Protein AF-A0A2S4PM75-F1 (afdb_monomer_lite)

Structure (mmCIF, N/CA/C/O backbone):
data_AF-A0A2S4PM75-F1
#
_entry.id   AF-A0A2S4PM75-F1
#
loop_
_atom_site.group_PDB
_atom_site.id
_atom_site.type_symbol
_atom_site.label_atom_id
_atom_site.label_alt_id
_atom_site.label_comp_id
_atom_site.label_asym_id
_atom_site.label_entity_id
_atom_site.label_seq_id
_atom_site.pdbx_PDB_ins_code
_atom_site.Cartn_x
_atom_site.Cartn_y
_atom_site.Cartn_z
_atom_site.occupancy
_atom_site.B_iso_or_equiv
_atom_site.auth_seq_id
_atom_site.auth_comp_id
_atom_site.auth_asym_id
_atom_site.auth_atom_id
_atom_site.pdbx_PDB_model_num
ATOM 1 N N . MET A 1 1 ? 14.952 -5.064 -39.961 1.00 32.81 1 MET A N 1
ATOM 2 C CA . MET A 1 1 ? 14.950 -4.377 -38.652 1.00 32.81 1 MET A CA 1
ATOM 3 C C . MET A 1 1 ? 14.341 -3.013 -38.885 1.00 32.81 1 MET A C 1
ATOM 5 O O . MET A 1 1 ? 15.033 -2.137 -39.387 1.00 32.81 1 MET A O 1
ATOM 9 N N . THR A 1 2 ? 13.058 -2.859 -38.586 1.00 36.31 2 THR A N 1
ATOM 10 C CA . THR A 1 2 ? 12.326 -1.612 -38.823 1.00 36.31 2 THR A CA 1
ATOM 11 C C . THR A 1 2 ? 11.671 -1.217 -37.512 1.00 36.31 2 THR A C 1
ATOM 13 O O . THR A 1 2 ? 11.175 -2.075 -36.783 1.00 36.31 2 THR A O 1
ATOM 16 N N . ALA A 1 3 ? 11.786 0.054 -37.142 1.00 36.41 3 ALA A N 1
ATOM 17 C CA . ALA A 1 3 ? 11.443 0.489 -35.799 1.00 36.41 3 ALA A CA 1
ATOM 18 C C . ALA A 1 3 ? 9.924 0.562 -35.594 1.00 36.41 3 ALA A C 1
ATOM 20 O O . ALA A 1 3 ? 9.191 1.029 -36.467 1.00 36.41 3 ALA A O 1
ATOM 21 N N . LEU A 1 4 ? 9.487 0.213 -34.380 1.00 43.28 4 LEU A N 1
ATOM 22 C CA . LEU A 1 4 ? 8.298 0.813 -33.774 1.00 43.28 4 LEU A CA 1
ATOM 23 C C . LEU A 1 4 ? 8.317 2.328 -34.037 1.00 43.28 4 LEU A C 1
ATOM 25 O O . LEU A 1 4 ? 9.382 2.948 -33.981 1.00 43.28 4 LEU A O 1
ATOM 29 N N . SER A 1 5 ? 7.147 2.932 -34.274 1.00 53.62 5 SER A N 1
ATOM 30 C CA . SER A 1 5 ? 7.017 4.395 -34.252 1.00 53.62 5 SER A CA 1
ATOM 31 C C . SER A 1 5 ? 7.737 4.929 -33.011 1.00 53.62 5 SER A C 1
ATOM 33 O O . SER A 1 5 ? 7.472 4.455 -31.903 1.00 53.62 5 SER A O 1
ATOM 35 N N . TYR A 1 6 ? 8.667 5.873 -33.195 1.00 58.66 6 TYR A N 1
ATOM 36 C CA . TYR A 1 6 ? 9.581 6.318 -32.133 1.00 58.66 6 TYR A CA 1
ATOM 37 C C . TYR A 1 6 ? 8.800 6.752 -30.874 1.00 58.66 6 TYR A C 1
ATOM 39 O O . TYR A 1 6 ? 9.166 6.408 -29.748 1.00 58.66 6 TYR A O 1
ATOM 47 N N . GLU A 1 7 ? 7.641 7.392 -31.084 1.00 61.19 7 GLU A N 1
ATOM 48 C CA . GLU A 1 7 ? 6.695 7.832 -30.049 1.00 61.19 7 GLU A CA 1
ATOM 49 C C . GLU A 1 7 ? 6.007 6.698 -29.267 1.00 61.19 7 GLU A C 1
ATOM 51 O O . GLU A 1 7 ? 5.490 6.937 -28.173 1.00 61.19 7 GLU A O 1
ATOM 56 N N . ALA A 1 8 ? 5.936 5.483 -29.818 1.00 64.75 8 ALA A N 1
ATOM 57 C CA . ALA A 1 8 ? 5.404 4.309 -29.130 1.00 64.75 8 ALA A CA 1
ATOM 58 C C . ALA A 1 8 ? 6.473 3.673 -28.232 1.00 64.75 8 ALA A C 1
ATOM 60 O O . ALA A 1 8 ? 6.213 3.404 -27.060 1.00 64.75 8 ALA A O 1
ATOM 61 N N . THR A 1 9 ? 7.704 3.516 -28.730 1.00 66.25 9 THR A N 1
ATOM 62 C CA . THR A 1 9 ? 8.837 3.036 -27.917 1.00 66.25 9 THR A CA 1
ATOM 63 C C . THR A 1 9 ? 9.127 3.918 -26.707 1.00 66.25 9 THR A C 1
ATOM 65 O O . THR A 1 9 ? 9.413 3.385 -25.641 1.00 66.25 9 THR A O 1
ATOM 68 N N . GLU A 1 10 ? 8.993 5.244 -26.823 1.00 74.00 10 GLU A N 1
ATOM 69 C CA . GLU A 1 10 ? 9.204 6.171 -25.697 1.00 74.00 10 GLU A CA 1
ATOM 70 C C . GLU A 1 10 ? 8.184 6.019 -24.547 1.00 74.00 10 GLU A C 1
ATOM 72 O O . GLU A 1 10 ? 8.432 6.502 -23.440 1.00 74.00 10 GLU A O 1
ATOM 77 N N . LYS A 1 11 ? 7.034 5.369 -24.782 1.00 78.12 11 LYS A N 1
ATOM 78 C CA . LYS A 1 11 ? 5.947 5.233 -23.791 1.00 78.12 11 L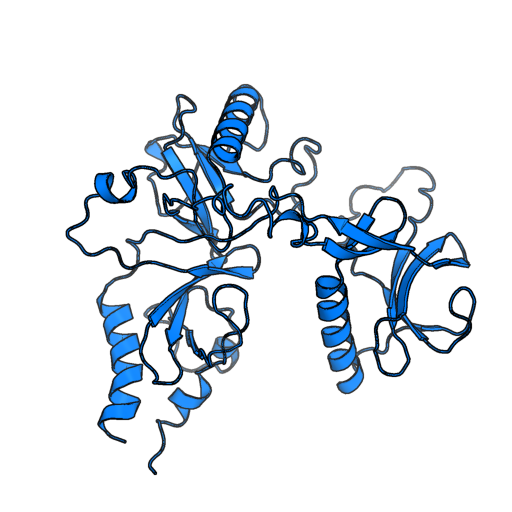YS A CA 1
ATOM 79 C C . LYS A 1 11 ? 5.985 3.920 -23.010 1.00 78.12 11 LYS A C 1
ATOM 81 O O . LYS A 1 11 ? 5.407 3.857 -21.925 1.00 78.12 11 LYS A O 1
ATOM 86 N N . LEU A 1 12 ? 6.668 2.895 -23.524 1.00 87.88 12 LEU A N 1
ATOM 87 C CA . LEU A 1 12 ? 6.858 1.630 -22.816 1.00 87.88 12 LEU A CA 1
ATOM 88 C C . LEU A 1 12 ? 7.837 1.819 -21.654 1.00 87.88 12 LEU A C 1
ATOM 90 O O . LEU A 1 12 ? 8.961 2.284 -21.832 1.00 87.88 12 LEU A O 1
ATOM 94 N N . ARG A 1 13 ? 7.421 1.419 -20.451 1.00 90.12 13 ARG A N 1
ATOM 95 C CA . ARG A 1 13 ? 8.280 1.417 -19.257 1.00 90.12 13 ARG A CA 1
ATOM 96 C C . ARG A 1 13 ? 8.444 -0.016 -18.755 1.00 90.12 13 ARG A C 1
ATOM 98 O O . ARG A 1 13 ? 7.456 -0.747 -18.762 1.00 90.12 13 ARG A O 1
ATOM 105 N N . PRO A 1 14 ? 9.629 -0.442 -18.286 1.00 91.44 14 PRO A N 1
ATOM 106 C CA . PRO A 1 14 ? 9.748 -1.719 -17.592 1.00 91.44 14 PRO A CA 1
ATOM 107 C C . PRO A 1 14 ? 8.882 -1.691 -16.327 1.00 91.44 14 PRO A C 1
ATOM 109 O O . PRO A 1 14 ? 8.898 -0.709 -15.578 1.00 91.44 14 PRO A O 1
ATOM 112 N N . TYR A 1 15 ? 8.121 -2.757 -16.080 1.00 91.38 15 TYR A N 1
ATOM 113 C CA . TYR A 1 15 ? 7.378 -2.887 -14.833 1.00 91.38 15 TYR A CA 1
ATOM 114 C C . TYR A 1 15 ? 8.349 -3.080 -13.663 1.00 91.38 15 TYR A C 1
ATOM 116 O O . TYR A 1 15 ? 9.284 -3.876 -13.739 1.00 91.38 15 TYR A O 1
ATOM 124 N N . SER A 1 16 ? 8.095 -2.388 -12.554 1.00 84.94 16 SER A N 1
ATOM 125 C CA . SER A 1 16 ? 8.798 -2.602 -11.291 1.00 84.94 16 SER A CA 1
ATOM 126 C C . SER A 1 16 ? 7.792 -2.569 -10.146 1.00 84.94 16 SER A C 1
ATOM 128 O O . SER A 1 16 ? 7.167 -1.541 -9.879 1.00 84.94 16 SER A O 1
ATOM 130 N N . GLY A 1 17 ? 7.594 -3.715 -9.497 1.00 85.44 17 GLY A N 1
ATOM 131 C CA . GLY A 1 17 ? 6.633 -3.875 -8.412 1.00 85.44 17 GLY A CA 1
ATOM 132 C C . GLY A 1 17 ? 6.358 -5.345 -8.070 1.00 85.44 17 GLY A C 1
ATOM 133 O O . GLY A 1 17 ? 6.923 -6.239 -8.693 1.00 85.44 17 GLY A O 1
ATOM 134 N N . PRO A 1 18 ? 5.498 -5.611 -7.071 1.00 83.50 18 PRO A N 1
ATOM 135 C CA . PRO A 1 18 ? 5.310 -6.949 -6.508 1.00 83.50 18 PRO A CA 1
ATOM 136 C C . PRO A 1 18 ? 4.276 -7.824 -7.238 1.00 83.50 18 PRO A C 1
ATOM 138 O O . PRO A 1 18 ? 4.087 -8.969 -6.839 1.00 83.50 18 PRO A O 1
ATOM 141 N N . LEU A 1 19 ? 3.568 -7.313 -8.257 1.00 83.81 19 LEU A N 1
ATOM 142 C CA . LEU A 1 19 ? 2.519 -8.083 -8.951 1.00 83.81 19 LEU A CA 1
ATOM 143 C C . LEU A 1 19 ? 3.071 -9.184 -9.866 1.00 83.81 19 LEU A C 1
ATOM 145 O O . LEU A 1 19 ? 2.363 -10.145 -10.157 1.00 83.81 19 LEU A O 1
ATOM 149 N N . TYR A 1 20 ? 4.315 -9.037 -10.323 1.00 86.50 20 TYR A N 1
ATOM 150 C CA . TYR A 1 20 ? 4.953 -9.934 -11.280 1.00 86.50 20 TYR A CA 1
ATOM 151 C C . TYR A 1 20 ? 6.382 -10.249 -10.833 1.00 86.50 20 TYR A C 1
ATOM 153 O O . TYR A 1 20 ? 7.054 -9.407 -10.238 1.00 86.50 20 TYR A O 1
ATOM 161 N N . GLY A 1 21 ? 6.856 -11.463 -11.121 1.00 80.81 21 GLY A N 1
ATOM 162 C CA . GLY A 1 21 ? 8.228 -11.866 -10.813 1.00 80.81 21 GLY A CA 1
ATOM 163 C C . GLY A 1 21 ? 9.253 -11.106 -11.659 1.00 80.81 21 GLY A C 1
ATOM 164 O O . GLY A 1 21 ? 9.064 -10.935 -12.861 1.00 80.81 21 GLY A O 1
ATOM 165 N N . SER A 1 22 ? 10.367 -10.704 -11.044 1.00 77.12 22 SER A N 1
ATOM 166 C CA . SER A 1 22 ? 11.472 -9.983 -11.701 1.00 77.12 22 SER A CA 1
ATOM 167 C C . SER A 1 22 ? 12.231 -10.799 -12.755 1.00 77.12 22 SER A C 1
ATOM 169 O O . SER A 1 22 ? 13.035 -10.244 -13.498 1.00 77.12 22 SER A O 1
ATOM 171 N N . THR A 1 23 ? 11.984 -12.108 -12.834 1.00 77.19 23 THR A N 1
ATOM 172 C CA . THR A 1 23 ? 12.562 -13.024 -13.829 1.00 77.19 23 THR A CA 1
ATOM 173 C C . THR A 1 23 ? 12.008 -12.827 -15.239 1.00 77.19 23 THR A C 1
ATOM 175 O O . THR A 1 23 ? 12.580 -13.354 -16.191 1.00 77.19 23 THR A O 1
ATOM 178 N N . LEU A 1 24 ? 10.902 -12.095 -15.391 1.00 81.44 24 LEU A N 1
ATOM 179 C CA . LEU A 1 24 ? 10.223 -11.881 -16.664 1.00 81.44 24 LEU A CA 1
ATOM 180 C C . LEU A 1 24 ? 10.200 -10.387 -17.004 1.00 81.44 24 LEU A C 1
ATOM 182 O O . LEU A 1 24 ? 9.812 -9.547 -16.191 1.00 81.44 24 LEU A O 1
ATOM 186 N N . SER A 1 25 ? 10.611 -10.057 -18.229 1.00 89.38 25 SER A N 1
ATOM 187 C CA . SER A 1 25 ? 10.688 -8.690 -18.750 1.00 89.38 25 SER A CA 1
ATOM 188 C C . SER A 1 25 ? 9.303 -8.143 -19.111 1.00 89.38 25 SER A C 1
ATOM 190 O O . SER A 1 25 ? 8.921 -8.046 -20.277 1.00 89.38 25 SER A O 1
ATOM 192 N N . TYR A 1 26 ? 8.531 -7.789 -18.088 1.00 94.25 26 TYR A N 1
ATOM 193 C CA . TYR A 1 26 ? 7.244 -7.124 -18.258 1.00 94.25 26 TYR A CA 1
ATOM 194 C C . TYR A 1 26 ? 7.410 -5.632 -18.544 1.00 94.25 26 TYR A C 1
ATOM 196 O O . TYR A 1 26 ? 8.238 -4.949 -17.937 1.00 94.25 26 TYR A O 1
ATOM 204 N N . MET A 1 27 ? 6.570 -5.115 -19.435 1.00 94.19 27 MET A N 1
ATOM 205 C CA . MET A 1 27 ? 6.443 -3.687 -19.714 1.00 94.19 27 MET A CA 1
ATOM 206 C C . MET A 1 27 ? 5.052 -3.197 -19.317 1.00 94.19 27 MET A C 1
ATOM 208 O O . MET A 1 27 ? 4.095 -3.970 -19.306 1.00 94.19 27 MET A O 1
ATOM 212 N N . VAL A 1 28 ? 4.932 -1.907 -19.018 1.00 93.69 28 VAL A N 1
ATOM 213 C CA . VAL A 1 28 ? 3.651 -1.224 -18.834 1.00 93.69 28 VAL A CA 1
ATOM 214 C C . VAL A 1 28 ? 3.435 -0.147 -19.883 1.00 93.69 28 VAL A C 1
ATOM 216 O O . VAL A 1 28 ? 4.375 0.535 -20.299 1.00 93.69 28 VAL A O 1
ATOM 219 N N . TRP A 1 29 ? 2.171 0.011 -20.267 1.00 92.00 29 TRP A N 1
ATOM 220 C CA . TRP A 1 29 ? 1.685 1.064 -21.148 1.00 92.00 29 TRP A CA 1
ATOM 221 C C . TRP A 1 29 ? 0.522 1.808 -20.475 1.00 92.00 29 TRP A C 1
ATOM 223 O O . TRP A 1 29 ? -0.449 1.159 -20.080 1.00 92.00 29 TRP A O 1
ATOM 233 N N . PRO A 1 30 ? 0.570 3.141 -20.328 1.00 90.62 30 PRO A N 1
ATOM 234 C CA . PRO A 1 30 ? -0.490 3.891 -19.662 1.00 90.62 30 PRO A CA 1
ATOM 235 C C . PRO A 1 30 ? -1.781 3.953 -20.488 1.00 90.62 30 PRO A C 1
ATOM 237 O O . PRO A 1 30 ? -1.754 4.219 -21.690 1.00 90.62 30 PRO A O 1
ATOM 240 N N . ILE A 1 31 ? -2.925 3.771 -19.828 1.00 88.00 31 ILE A N 1
ATOM 241 C CA . ILE A 1 31 ? -4.244 4.053 -20.404 1.00 88.00 31 ILE A CA 1
ATOM 242 C C . ILE A 1 31 ? -4.592 5.500 -20.054 1.00 88.00 31 ILE A C 1
ATOM 244 O O . ILE A 1 31 ? -4.693 5.855 -18.879 1.00 88.00 31 ILE A O 1
ATOM 248 N N . LEU A 1 32 ? -4.757 6.342 -21.074 1.00 82.69 32 LEU A N 1
ATOM 249 C CA . LEU A 1 32 ? -5.109 7.750 -20.901 1.00 82.69 32 LEU A CA 1
ATOM 250 C C . LEU A 1 32 ? -6.631 7.952 -21.008 1.00 82.69 32 LEU A C 1
ATOM 252 O O . LEU A 1 32 ? -7.269 7.280 -21.823 1.00 82.69 32 LEU A O 1
ATOM 256 N N . PRO A 1 33 ? -7.225 8.891 -20.245 1.00 76.25 33 PRO A N 1
ATOM 257 C CA . PRO A 1 33 ? -8.622 9.269 -20.420 1.00 76.25 33 PRO A CA 1
ATOM 258 C C . PRO A 1 33 ? -8.885 9.799 -21.833 1.00 76.25 33 PRO A C 1
ATOM 260 O O . PRO A 1 33 ? -8.100 10.582 -22.377 1.00 76.25 33 PRO A O 1
ATOM 263 N N . GLN A 1 34 ? -10.020 9.418 -22.417 1.00 75.00 34 GLN A N 1
ATOM 264 C CA . GLN A 1 34 ? -10.439 9.933 -23.718 1.00 75.00 34 GLN A CA 1
ATOM 265 C C . GLN A 1 34 ? -10.568 11.466 -23.658 1.00 75.00 34 GLN A C 1
ATOM 267 O O . GLN A 1 34 ? -11.166 12.013 -22.735 1.00 75.00 34 GLN A O 1
ATOM 272 N N . GLY A 1 35 ? -9.970 12.165 -24.626 1.00 76.69 35 GLY A N 1
ATOM 273 C CA . GLY A 1 35 ? -9.906 13.632 -24.638 1.00 76.69 35 GLY A CA 1
ATOM 274 C C . GLY A 1 35 ? -8.703 14.249 -23.907 1.00 76.69 35 GLY A C 1
ATOM 275 O O . GLY A 1 35 ? -8.569 15.472 -23.911 1.00 76.69 35 GLY A O 1
ATOM 276 N N . SER A 1 36 ? -7.786 13.457 -23.330 1.00 69.94 36 SER A N 1
ATOM 277 C CA . SER A 1 36 ? -6.529 13.998 -22.789 1.00 69.94 36 SER A CA 1
ATOM 278 C C . SER A 1 36 ? -5.707 14.707 -23.888 1.00 69.94 36 SER A C 1
ATOM 280 O O . SER A 1 36 ? -5.479 14.105 -24.944 1.00 69.94 36 SER A O 1
ATOM 282 N N . PRO A 1 37 ? -5.225 15.950 -23.686 1.00 71.94 37 PRO A N 1
ATOM 283 C CA . PRO A 1 37 ? -4.531 16.704 -24.729 1.00 71.94 37 PRO A CA 1
ATOM 284 C C . PRO A 1 37 ? -3.172 16.077 -25.086 1.00 71.94 37 PRO A C 1
ATOM 286 O O . PRO A 1 37 ? -2.228 16.089 -24.297 1.00 71.94 37 PRO A O 1
ATOM 289 N N . HIS A 1 38 ? -3.057 15.597 -26.326 1.00 66.81 38 HIS A N 1
ATOM 290 C CA . HIS A 1 38 ? -1.995 14.717 -26.847 1.00 66.81 38 HIS A CA 1
ATOM 291 C C . HIS A 1 38 ? -0.534 15.229 -26.714 1.00 66.81 38 HIS A C 1
ATOM 293 O O . HIS A 1 38 ? 0.403 14.478 -26.978 1.00 66.81 38 HIS A O 1
ATOM 299 N N . ARG A 1 39 ? -0.284 16.508 -26.384 1.00 57.00 39 ARG A N 1
ATOM 300 C CA . ARG A 1 39 ? 0.982 17.187 -26.753 1.00 57.00 39 ARG A CA 1
ATOM 301 C C . ARG A 1 39 ? 1.847 17.812 -25.655 1.00 57.00 39 ARG A C 1
ATOM 303 O O . ARG A 1 39 ? 2.893 18.360 -25.995 1.00 57.00 39 ARG A O 1
ATOM 310 N N . SER A 1 40 ? 1.517 17.728 -24.364 1.00 64.00 40 SER A N 1
ATOM 311 C CA . SER A 1 40 ? 2.454 18.234 -23.339 1.00 64.00 40 SER A CA 1
ATOM 312 C C . SER A 1 40 ? 3.437 17.147 -22.873 1.00 64.00 40 SER A C 1
ATOM 314 O O . SER A 1 40 ? 3.031 16.115 -22.347 1.00 64.00 40 SER A O 1
ATOM 316 N N . ARG A 1 41 ? 4.755 17.393 -22.973 1.00 61.78 41 ARG A N 1
ATOM 317 C CA . ARG A 1 41 ? 5.782 16.532 -22.333 1.00 61.78 41 ARG A CA 1
ATOM 318 C C . ARG A 1 41 ? 5.627 16.463 -20.804 1.00 61.78 41 ARG A C 1
ATOM 320 O O . ARG A 1 41 ? 6.137 15.543 -20.175 1.00 61.78 41 ARG A O 1
ATOM 327 N N . ALA A 1 42 ? 4.901 17.412 -20.208 1.00 60.28 42 ALA A N 1
ATOM 328 C CA . ALA A 1 42 ? 4.499 17.378 -18.804 1.00 60.28 42 ALA A CA 1
ATOM 329 C C . ALA A 1 42 ? 3.493 16.248 -18.496 1.00 60.28 42 ALA A C 1
ATOM 331 O O . ALA A 1 42 ? 3.518 15.716 -17.390 1.00 60.28 42 ALA A O 1
ATOM 332 N N . PHE A 1 43 ? 2.666 15.835 -19.464 1.00 56.84 43 PHE A N 1
ATOM 333 C CA . PHE A 1 43 ? 1.694 14.747 -19.299 1.00 56.84 43 PHE A CA 1
ATOM 334 C C . PHE A 1 43 ? 2.368 13.384 -19.094 1.00 56.84 43 PHE A C 1
ATOM 336 O O . PHE A 1 43 ? 1.890 12.587 -18.299 1.00 56.84 43 PHE A O 1
ATOM 343 N N . LEU A 1 44 ? 3.543 13.152 -19.695 1.00 57.31 44 LEU A N 1
ATOM 344 C CA . LEU A 1 44 ? 4.355 11.946 -19.455 1.00 57.31 44 LEU A CA 1
ATOM 345 C C . LEU A 1 44 ? 4.900 11.848 -18.014 1.00 57.31 44 LEU A C 1
ATOM 347 O O . LEU A 1 44 ? 5.477 10.825 -17.653 1.00 57.31 44 LEU A O 1
ATOM 351 N N . ARG A 1 45 ? 4.752 12.900 -17.195 1.00 56.81 45 ARG A N 1
ATOM 352 C CA . ARG A 1 45 ? 5.046 12.885 -15.752 1.00 56.81 45 ARG A CA 1
ATOM 353 C C . ARG A 1 45 ? 3.797 12.752 -14.877 1.00 56.81 45 ARG A C 1
ATOM 355 O O . ARG A 1 45 ? 3.946 12.724 -13.657 1.00 56.81 45 ARG A O 1
ATOM 362 N N . GLN A 1 46 ? 2.593 12.717 -15.451 1.00 62.22 46 GLN A N 1
ATOM 363 C CA . GLN A 1 46 ? 1.408 12.377 -14.670 1.00 62.22 46 GLN A CA 1
ATOM 364 C C . GLN A 1 46 ? 1.476 10.902 -14.289 1.00 62.22 46 GLN A C 1
ATOM 366 O O . GLN A 1 46 ? 1.854 10.052 -15.087 1.00 62.22 46 GLN A O 1
ATOM 371 N N . GLU A 1 47 ? 1.161 10.622 -13.031 1.00 72.94 47 GLU A N 1
ATOM 372 C CA . GLU A 1 47 ? 1.176 9.273 -12.491 1.00 72.94 47 GLU A CA 1
ATOM 373 C C . GLU A 1 47 ? -0.101 8.557 -12.929 1.00 72.94 47 GLU A C 1
ATOM 375 O O . GLU A 1 47 ? -1.183 8.871 -12.439 1.00 72.94 47 GLU A O 1
ATOM 380 N N . GLU A 1 48 ? 0.011 7.645 -13.894 1.00 82.75 48 GLU A N 1
ATOM 381 C CA . GLU A 1 48 ? -1.158 7.138 -14.609 1.00 82.75 48 GLU A CA 1
ATOM 382 C C . GLU A 1 48 ? -1.925 6.109 -13.766 1.00 82.75 48 GLU A C 1
ATOM 384 O O . GLU A 1 48 ? -1.348 5.142 -13.257 1.00 82.75 48 GLU A O 1
ATOM 389 N N . THR A 1 49 ? -3.236 6.315 -13.613 1.00 88.19 49 THR A N 1
ATOM 390 C CA . THR A 1 49 ? -4.079 5.482 -12.743 1.00 88.19 49 THR A CA 1
ATOM 391 C C . THR A 1 49 ? -4.276 4.078 -13.297 1.00 88.19 49 THR A C 1
ATOM 393 O O . THR A 1 49 ? -4.295 3.141 -12.510 1.00 88.19 49 THR A O 1
ATOM 396 N N . TYR A 1 50 ? -4.366 3.900 -14.616 1.00 91.38 50 TYR A N 1
ATOM 397 C CA . TYR A 1 50 ? -4.538 2.595 -15.259 1.00 91.38 50 TYR A CA 1
ATOM 398 C C . TYR A 1 50 ? -3.405 2.323 -16.250 1.00 91.38 50 TYR A C 1
ATOM 400 O O . TYR A 1 50 ? -2.997 3.207 -17.004 1.00 91.38 50 TYR A O 1
ATOM 408 N N . GLN A 1 51 ? -2.899 1.092 -16.265 1.00 93.69 51 GLN A N 1
ATOM 409 C CA . GLN A 1 51 ? -1.816 0.658 -17.147 1.00 93.69 51 GLN A CA 1
ATOM 410 C C . GLN A 1 51 ? -2.106 -0.749 -17.684 1.00 93.69 51 GLN A C 1
ATOM 412 O O . GLN A 1 51 ? -2.515 -1.634 -16.936 1.00 93.69 51 GLN A O 1
ATOM 417 N N . LEU A 1 52 ? -1.869 -0.982 -18.973 1.00 94.19 52 LEU A N 1
ATOM 418 C CA . LEU A 1 52 ? -1.789 -2.328 -19.542 1.00 94.19 52 LEU A CA 1
ATOM 419 C C . LEU A 1 52 ? -0.426 -2.931 -19.206 1.00 94.19 52 LEU A C 1
ATOM 421 O O . LEU A 1 52 ? 0.582 -2.227 -19.248 1.00 94.19 52 LEU A O 1
ATOM 425 N N . VAL A 1 53 ? -0.388 -4.230 -18.914 1.00 93.81 53 VAL A N 1
ATOM 426 C CA . VAL A 1 53 ? 0.849 -4.988 -18.705 1.00 93.81 53 VAL A CA 1
ATOM 427 C C . VAL A 1 53 ? 1.078 -5.894 -19.902 1.00 93.81 53 VAL A C 1
ATOM 429 O O . VAL A 1 53 ? 0.212 -6.690 -20.274 1.00 93.81 53 VAL A O 1
ATOM 432 N N . LEU A 1 54 ? 2.262 -5.778 -20.491 1.00 94.56 54 LEU A N 1
ATOM 433 C CA . LEU A 1 54 ? 2.685 -6.530 -21.660 1.00 94.56 54 LEU A CA 1
ATOM 434 C C . LEU A 1 54 ? 3.838 -7.461 -21.278 1.00 94.56 54 LEU A C 1
ATOM 436 O O . LEU A 1 54 ? 4.722 -7.085 -20.507 1.00 94.56 54 LEU A O 1
ATOM 440 N N . ASN A 1 55 ? 3.838 -8.683 -21.810 1.00 92.88 55 ASN A N 1
ATOM 441 C CA . ASN A 1 55 ? 4.986 -9.585 -21.681 1.00 92.88 55 ASN A CA 1
ATOM 442 C C . ASN A 1 55 ? 6.136 -9.171 -22.627 1.00 92.88 55 ASN A C 1
ATOM 444 O O . ASN A 1 55 ? 5.977 -8.270 -23.449 1.00 92.88 55 ASN A O 1
ATOM 448 N N . GLY A 1 56 ? 7.278 -9.866 -22.569 1.00 88.62 56 GLY A N 1
ATOM 449 C CA . GLY A 1 56 ? 8.412 -9.614 -23.476 1.00 88.62 56 GLY A CA 1
ATOM 450 C C . GLY A 1 56 ? 8.086 -9.781 -24.972 1.00 88.62 56 GLY A C 1
ATOM 451 O O . GLY A 1 56 ? 8.784 -9.233 -25.821 1.00 88.62 56 GLY A O 1
ATOM 452 N N . ASN A 1 57 ? 6.984 -10.464 -25.302 1.00 90.25 57 ASN A N 1
ATOM 453 C CA . ASN A 1 57 ? 6.461 -10.579 -26.664 1.00 90.25 57 ASN A CA 1
ATOM 454 C C . ASN A 1 57 ? 5.480 -9.448 -27.023 1.00 90.25 57 ASN A C 1
ATOM 456 O O . ASN A 1 57 ? 4.922 -9.475 -28.112 1.00 90.25 57 ASN A O 1
ATOM 460 N N . GLY A 1 58 ? 5.267 -8.441 -26.172 1.00 88.38 58 GLY A N 1
ATOM 461 C CA . GLY A 1 58 ? 4.332 -7.335 -26.413 1.00 88.38 58 GLY A CA 1
ATOM 462 C C . GLY A 1 58 ? 2.849 -7.721 -26.339 1.00 88.38 58 GLY A C 1
ATOM 463 O O . GLY A 1 58 ? 1.998 -6.932 -26.737 1.00 88.38 58 GLY A O 1
ATOM 464 N N . ASN A 1 59 ? 2.512 -8.910 -25.833 1.00 91.62 59 ASN A N 1
ATOM 465 C CA . ASN A 1 59 ? 1.121 -9.328 -25.669 1.00 91.62 59 ASN A CA 1
ATOM 466 C C . ASN A 1 59 ? 0.564 -8.757 -24.362 1.00 91.62 59 ASN A C 1
ATOM 468 O O . ASN A 1 59 ? 1.180 -8.943 -23.310 1.00 91.62 59 ASN A O 1
ATOM 472 N N . VAL A 1 60 ? -0.616 -8.131 -24.415 1.00 91.56 60 VAL A N 1
ATOM 473 C CA . VAL A 1 60 ? -1.342 -7.645 -23.230 1.00 91.56 60 VAL A CA 1
ATOM 474 C C . VAL A 1 60 ? -1.809 -8.836 -22.391 1.00 91.56 60 VAL A C 1
ATOM 476 O O . VAL A 1 60 ? -2.810 -9.488 -22.707 1.00 91.56 60 VAL A O 1
ATOM 479 N N . ILE A 1 61 ? -1.080 -9.115 -21.312 1.00 92.50 61 ILE A N 1
ATOM 480 C CA . ILE A 1 61 ? -1.417 -10.188 -20.372 1.00 92.50 61 ILE A CA 1
ATOM 481 C C . ILE A 1 61 ? -2.471 -9.738 -19.362 1.00 92.50 61 ILE A C 1
ATOM 483 O O . ILE A 1 61 ? -3.368 -10.505 -19.033 1.00 92.50 61 ILE A O 1
ATOM 487 N N . ASP A 1 62 ? -2.401 -8.483 -18.921 1.00 92.31 62 ASP A N 1
ATOM 488 C CA . ASP A 1 62 ? -3.144 -7.969 -17.775 1.00 92.31 62 ASP A CA 1
ATOM 489 C C . ASP A 1 62 ? -3.361 -6.455 -17.879 1.00 92.31 62 ASP A C 1
ATOM 491 O O . ASP A 1 62 ? -2.768 -5.766 -18.710 1.00 92.31 62 ASP A O 1
ATOM 495 N N . MET A 1 63 ? -4.192 -5.932 -16.984 1.00 92.69 63 MET A N 1
ATOM 496 C CA . MET A 1 63 ? -4.319 -4.506 -16.702 1.00 92.69 63 MET A CA 1
ATOM 497 C C . MET A 1 63 ? -4.085 -4.298 -15.206 1.00 92.69 63 MET A C 1
ATOM 499 O O . MET A 1 63 ? -4.469 -5.142 -14.397 1.00 92.69 63 MET A O 1
ATOM 503 N N . ILE A 1 64 ? -3.450 -3.194 -14.829 1.00 93.62 64 ILE A N 1
ATOM 504 C CA . ILE A 1 64 ? -3.207 -2.824 -13.437 1.00 93.62 64 ILE A CA 1
ATOM 505 C C . ILE A 1 64 ? -3.714 -1.410 -13.149 1.00 93.62 64 ILE A C 1
ATOM 507 O O . ILE A 1 64 ? -3.674 -0.543 -14.022 1.00 93.62 64 ILE A O 1
ATOM 511 N N . VAL A 1 65 ? -4.176 -1.173 -11.921 1.00 93.50 65 VAL A N 1
ATOM 512 C CA . VAL A 1 65 ? -4.671 0.132 -11.455 1.00 93.50 65 VAL A CA 1
ATOM 513 C C . VAL A 1 65 ? -3.919 0.604 -10.213 1.00 93.50 65 VAL A C 1
ATOM 515 O O . VAL A 1 65 ? -3.635 -0.174 -9.303 1.00 93.50 65 VAL A O 1
ATOM 518 N N . A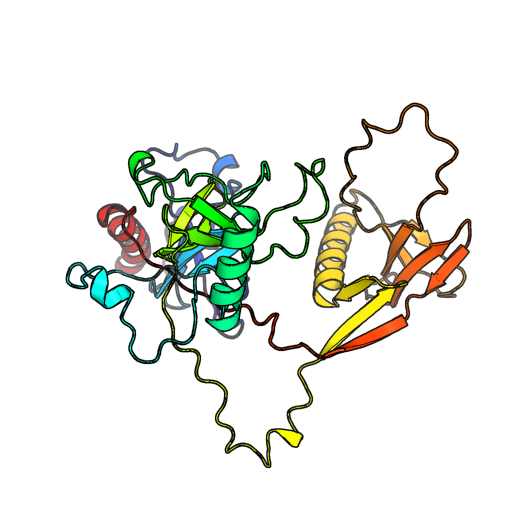RG A 1 66 ? -3.562 1.886 -10.166 1.00 92.62 66 ARG A N 1
ATOM 519 C CA . ARG A 1 66 ? -2.805 2.507 -9.082 1.00 92.62 66 ARG A CA 1
ATOM 520 C C . ARG A 1 66 ? -3.711 2.875 -7.907 1.00 92.62 66 ARG A C 1
ATOM 522 O O . ARG A 1 66 ? -4.706 3.587 -8.048 1.00 92.62 66 ARG A O 1
ATOM 529 N N . LEU A 1 67 ? -3.325 2.426 -6.720 1.00 91.38 67 LEU A N 1
ATOM 530 C CA . LEU A 1 67 ? -4.009 2.682 -5.455 1.00 91.38 67 LEU A CA 1
ATOM 531 C C . LEU A 1 67 ? -3.559 3.994 -4.800 1.00 91.38 67 LEU A C 1
ATOM 533 O O . LEU A 1 67 ? -2.469 4.500 -5.067 1.00 91.38 67 LEU A O 1
ATOM 537 N N . GLU A 1 68 ? -4.353 4.507 -3.854 1.00 90.12 68 GLU A N 1
ATOM 538 C CA . GLU A 1 68 ? -4.026 5.705 -3.054 1.00 90.12 68 GLU A CA 1
ATOM 539 C C . GLU A 1 68 ? -2.712 5.558 -2.246 1.00 90.12 68 GLU A C 1
ATOM 541 O O . GLU A 1 68 ? -2.059 6.540 -1.875 1.00 90.12 68 GLU A O 1
ATOM 546 N N . ASN A 1 69 ? -2.279 4.319 -1.991 1.00 84.19 69 ASN A N 1
ATOM 547 C CA . ASN A 1 69 ? -1.011 4.011 -1.331 1.00 84.19 69 ASN A CA 1
ATOM 548 C C . ASN A 1 69 ? 0.201 3.926 -2.295 1.00 84.19 69 ASN A C 1
ATOM 550 O O . ASN A 1 69 ? 1.302 3.624 -1.835 1.00 84.19 69 ASN A O 1
ATOM 554 N N . ASN A 1 70 ? 0.018 4.231 -3.588 1.00 87.81 70 ASN A N 1
ATOM 555 C CA . ASN A 1 70 ? 0.987 4.108 -4.690 1.00 87.81 70 ASN A CA 1
ATOM 556 C C . ASN A 1 70 ? 1.432 2.673 -5.037 1.00 87.81 70 ASN A C 1
ATOM 558 O O . ASN A 1 70 ? 2.395 2.496 -5.782 1.00 87.81 70 ASN A O 1
ATOM 562 N N . GLN A 1 71 ? 0.745 1.648 -4.535 1.00 88.25 71 GLN A N 1
ATOM 563 C CA . GLN A 1 71 ? 0.876 0.286 -5.051 1.00 88.25 71 GLN A CA 1
ATOM 564 C C . GLN A 1 71 ? -0.057 0.083 -6.256 1.00 88.25 71 GLN A C 1
ATOM 566 O O . GLN A 1 71 ? -0.950 0.893 -6.503 1.00 88.25 71 GLN A O 1
ATOM 571 N N . TYR A 1 72 ? 0.135 -1.011 -6.993 1.00 90.81 72 TYR A N 1
ATOM 572 C CA . TYR A 1 72 ? -0.710 -1.381 -8.128 1.00 90.81 72 TYR A CA 1
ATOM 573 C C . TYR A 1 72 ? -1.549 -2.614 -7.810 1.00 90.81 72 TYR A C 1
ATOM 575 O O . TYR A 1 72 ? -1.068 -3.552 -7.181 1.00 90.81 72 TYR A O 1
ATOM 583 N N . ALA A 1 73 ? -2.783 -2.616 -8.287 1.00 90.31 73 ALA A N 1
ATOM 584 C CA . ALA A 1 73 ? -3.735 -3.708 -8.223 1.00 90.31 73 ALA A CA 1
ATOM 585 C C . ALA A 1 73 ? -3.841 -4.397 -9.579 1.00 90.31 73 ALA A C 1
ATOM 587 O O . ALA A 1 73 ? -3.942 -3.696 -10.580 1.00 90.31 73 ALA A O 1
ATOM 588 N N . LYS A 1 74 ? -3.864 -5.731 -9.637 1.00 89.69 74 LYS A N 1
ATOM 589 C CA . LYS A 1 74 ? -4.151 -6.441 -10.892 1.00 89.69 74 LYS A CA 1
ATOM 590 C C . LYS A 1 74 ? -5.656 -6.487 -11.136 1.00 89.69 74 LYS A C 1
ATOM 592 O O . LYS A 1 74 ? -6.384 -7.101 -10.364 1.00 89.69 74 LYS A O 1
ATOM 597 N N . CYS A 1 75 ? -6.097 -5.872 -12.227 1.00 88.62 75 CYS A N 1
ATOM 598 C CA . CYS A 1 75 ? -7.461 -5.960 -12.729 1.00 88.62 75 CYS A CA 1
ATOM 599 C C . CYS A 1 75 ? -7.695 -7.324 -13.390 1.00 88.62 75 CYS A C 1
ATOM 601 O O . CYS A 1 75 ? -6.794 -7.863 -14.033 1.00 88.62 75 CYS A O 1
ATOM 603 N N . TRP A 1 76 ? -8.907 -7.869 -13.283 1.00 80.12 76 TRP A N 1
ATOM 604 C CA . TRP A 1 76 ? -9.321 -9.021 -14.086 1.00 80.12 76 TRP A CA 1
ATOM 605 C C . TRP A 1 76 ? -10.238 -8.604 -15.231 1.00 80.12 76 TRP A C 1
ATOM 607 O O . TRP A 1 76 ? -10.754 -7.487 -15.249 1.00 80.12 76 TRP A O 1
ATOM 617 N N . ARG A 1 77 ? -10.468 -9.529 -16.166 1.00 77.31 77 ARG A N 1
ATOM 618 C CA . ARG A 1 77 ? -11.461 -9.393 -17.237 1.00 77.31 77 ARG A CA 1
ATOM 619 C C . ARG A 1 77 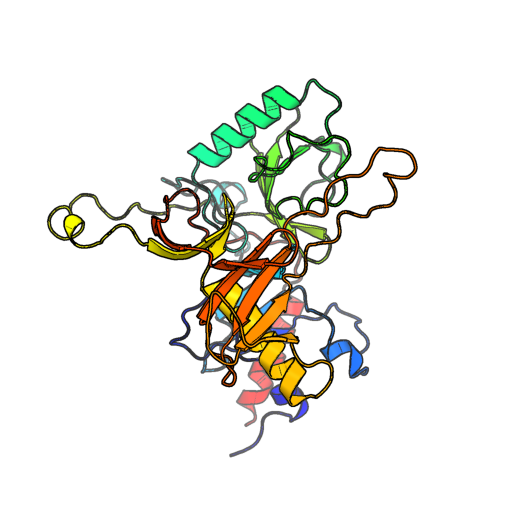? -12.782 -9.996 -16.763 1.00 77.31 77 ARG A C 1
ATOM 621 O O . ARG A 1 77 ? -12.798 -11.159 -16.375 1.00 77.31 77 ARG A O 1
ATOM 628 N N . VAL A 1 78 ? -13.843 -9.190 -16.704 1.00 73.25 78 VAL A N 1
ATOM 629 C CA . VAL A 1 78 ? -15.212 -9.697 -16.539 1.00 73.25 78 VAL A CA 1
ATOM 630 C C . VAL A 1 78 ? -15.715 -10.015 -17.938 1.00 73.25 78 VAL A C 1
ATOM 632 O O . VAL A 1 78 ? -15.981 -9.105 -18.723 1.00 73.25 78 VAL A O 1
ATOM 635 N N . ASP A 1 79 ? -15.826 -11.297 -18.266 1.00 73.75 79 ASP A N 1
ATOM 636 C CA . ASP A 1 79 ? -16.535 -11.697 -19.476 1.00 73.75 79 ASP A CA 1
ATOM 637 C C . ASP A 1 79 ? -18.037 -11.502 -19.240 1.00 73.75 79 ASP A C 1
ATOM 639 O O . ASP A 1 79 ? -18.568 -11.922 -18.212 1.00 73.75 79 ASP A O 1
ATOM 643 N N . LYS A 1 80 ? -18.738 -10.879 -20.198 1.00 62.34 80 LYS A N 1
ATOM 644 C CA . LYS A 1 80 ? -20.143 -10.418 -20.073 1.00 62.34 80 LYS A CA 1
ATOM 645 C C . LYS A 1 80 ? -21.183 -11.504 -19.727 1.00 62.34 80 LYS A C 1
ATOM 647 O O . LYS A 1 80 ? -22.359 -11.187 -19.589 1.00 62.34 80 LYS A O 1
ATOM 652 N N . GLN A 1 81 ? -20.781 -12.771 -19.639 1.00 57.97 81 GLN A N 1
ATOM 653 C CA . GLN A 1 81 ? -21.626 -13.900 -19.242 1.00 57.97 81 GLN A CA 1
ATOM 654 C C . GLN A 1 81 ? -21.525 -14.263 -17.749 1.00 57.97 81 GLN A C 1
ATOM 656 O O . GLN A 1 81 ? -22.360 -15.031 -17.274 1.00 57.97 81 GLN A O 1
ATOM 661 N N . GLN A 1 82 ? -20.553 -13.739 -16.992 1.00 57.34 82 GLN A N 1
ATOM 662 C CA . GLN A 1 82 ? -20.495 -13.967 -15.545 1.00 57.34 82 GLN A CA 1
ATOM 663 C C . GLN A 1 82 ? -21.455 -13.034 -14.801 1.00 57.34 82 GLN A C 1
ATOM 665 O O . GLN A 1 82 ? -21.246 -11.826 -14.728 1.00 57.34 82 GLN A O 1
ATOM 670 N N . SER A 1 83 ? -22.498 -13.612 -14.205 1.00 62.00 83 SER A N 1
ATOM 671 C CA . SER A 1 83 ? -23.388 -12.908 -13.280 1.00 62.00 83 SER A CA 1
ATOM 672 C C . SER A 1 83 ? -22.628 -12.427 -12.036 1.00 62.00 83 SER A C 1
ATOM 674 O O . SER A 1 83 ? -21.708 -13.106 -11.572 1.00 62.00 83 SER A O 1
ATOM 676 N N . GLU A 1 84 ? -23.058 -11.321 -11.416 1.00 64.00 84 GLU A N 1
ATOM 677 C CA . GLU A 1 84 ? -22.469 -10.830 -10.152 1.00 64.00 84 GLU A CA 1
ATOM 678 C C . GLU A 1 84 ? -22.454 -11.894 -9.039 1.00 64.00 84 GLU A C 1
ATOM 680 O O . GLU A 1 84 ? -21.550 -11.926 -8.203 1.00 64.00 84 GLU A O 1
ATOM 685 N N . THR A 1 85 ? -23.427 -12.810 -9.041 1.00 61.94 85 THR A N 1
ATOM 686 C CA . THR A 1 85 ? -23.456 -13.961 -8.132 1.00 61.94 85 THR A CA 1
ATOM 687 C C . THR A 1 85 ? -22.259 -14.892 -8.325 1.00 61.94 85 THR A C 1
ATOM 689 O O . THR A 1 85 ? -21.663 -15.297 -7.331 1.00 61.94 85 THR A O 1
ATOM 692 N N . SER A 1 86 ? -21.849 -15.170 -9.568 1.00 61.91 86 SER A N 1
ATOM 693 C CA . SER A 1 86 ? -20.706 -16.049 -9.867 1.00 61.91 86 SER A CA 1
ATOM 694 C C . SER A 1 86 ? -19.355 -15.457 -9.445 1.00 61.91 86 SER A C 1
ATOM 696 O O . SER A 1 86 ? -18.462 -16.194 -9.032 1.00 61.91 86 SER A O 1
ATOM 698 N N . ILE A 1 87 ? -19.231 -14.125 -9.465 1.00 61.19 87 ILE A N 1
ATOM 699 C CA . ILE A 1 87 ? -18.045 -13.390 -8.996 1.00 61.19 87 ILE A CA 1
ATOM 700 C C . ILE A 1 87 ? -17.849 -13.562 -7.481 1.00 61.19 87 ILE A C 1
ATOM 702 O O . ILE A 1 87 ? -16.721 -13.690 -7.001 1.00 61.19 87 ILE A O 1
ATOM 706 N N . ASN A 1 88 ? -18.950 -13.595 -6.729 1.00 62.34 88 ASN A N 1
ATOM 707 C CA . ASN A 1 88 ? -18.935 -13.716 -5.273 1.00 62.34 88 ASN A CA 1
ATOM 708 C C . ASN A 1 88 ? -18.982 -15.174 -4.782 1.00 62.34 88 ASN A C 1
ATOM 710 O O . ASN A 1 88 ? -18.544 -15.453 -3.667 1.00 62.34 88 ASN A O 1
ATOM 714 N N . SER A 1 89 ? -19.464 -16.120 -5.595 1.00 64.81 89 SER A N 1
ATOM 715 C CA . SER A 1 89 ? -19.591 -17.539 -5.235 1.00 64.81 89 SER A CA 1
ATOM 716 C C . SER A 1 89 ? -18.412 -18.400 -5.709 1.00 64.81 89 SER A C 1
ATOM 718 O O . SER A 1 89 ? -18.604 -19.468 -6.296 1.00 64.81 89 SER A O 1
ATOM 720 N N . VAL A 1 90 ? -17.175 -17.980 -5.429 1.00 71.75 90 VAL A N 1
ATOM 721 C CA . VAL A 1 90 ? -16.032 -18.902 -5.523 1.00 71.75 90 VAL A CA 1
ATOM 722 C C . VAL A 1 90 ? -16.164 -19.920 -4.390 1.00 71.75 90 VAL A C 1
ATOM 724 O O . VAL A 1 90 ? -15.917 -19.600 -3.222 1.00 71.75 90 VAL A O 1
ATOM 727 N N . MET A 1 91 ? -16.586 -21.138 -4.739 1.00 75.94 91 MET A N 1
ATOM 728 C CA . MET A 1 91 ? -16.675 -22.271 -3.816 1.00 75.94 91 MET A CA 1
ATOM 729 C C . MET A 1 91 ? -15.314 -22.476 -3.130 1.00 75.94 91 MET A C 1
ATOM 731 O O . MET A 1 91 ? -14.266 -22.385 -3.772 1.00 75.94 91 MET A O 1
ATOM 735 N N . ASP A 1 92 ? -15.327 -22.684 -1.814 1.00 83.06 92 ASP A N 1
ATOM 736 C CA . ASP A 1 92 ? -14.142 -22.758 -0.944 1.00 83.06 92 ASP A CA 1
ATOM 737 C C . ASP A 1 92 ? -13.253 -21.493 -0.888 1.00 83.06 92 ASP A C 1
ATOM 739 O O . ASP A 1 92 ? -12.086 -21.567 -0.489 1.00 83.06 92 ASP A O 1
ATOM 743 N N . SER A 1 93 ? -13.758 -20.315 -1.268 1.00 87.31 93 SER A N 1
ATOM 744 C CA . SER A 1 93 ? -13.048 -19.055 -1.003 1.00 87.31 93 SER A CA 1
ATOM 745 C C . SER A 1 93 ? -12.903 -18.792 0.496 1.00 87.31 93 SER A C 1
ATOM 747 O O . SER A 1 93 ? -13.861 -18.927 1.254 1.00 87.31 93 SER A O 1
ATOM 749 N N . ASN A 1 94 ? -11.705 -18.376 0.913 1.00 93.12 94 ASN A N 1
ATOM 750 C CA . ASN A 1 94 ? -11.327 -18.183 2.319 1.00 93.12 94 ASN A CA 1
ATOM 751 C C . ASN A 1 94 ? -10.810 -16.763 2.623 1.00 93.12 94 ASN A C 1
ATOM 753 O O . ASN A 1 94 ? -10.167 -16.522 3.652 1.00 93.12 94 ASN A O 1
ATOM 757 N N . GLY A 1 95 ? -11.047 -15.824 1.708 1.00 94.50 95 GLY A N 1
ATOM 758 C CA . GLY A 1 95 ? -10.688 -14.426 1.869 1.00 94.50 95 GLY A CA 1
ATOM 759 C C . GLY A 1 95 ? -10.885 -13.605 0.603 1.00 94.50 95 GLY A C 1
ATOM 760 O O . GLY A 1 95 ? -11.437 -14.067 -0.401 1.00 94.50 95 GLY A O 1
ATOM 761 N N . TYR A 1 96 ? -10.390 -12.373 0.673 1.00 93.50 96 TYR A N 1
ATOM 762 C CA . TYR A 1 96 ? -10.370 -11.438 -0.436 1.00 93.50 96 TYR A CA 1
ATOM 763 C C . TYR A 1 96 ? -8.958 -11.157 -0.928 1.00 93.50 96 TYR A C 1
ATOM 765 O O . TYR A 1 96 ? -8.052 -10.804 -0.173 1.00 93.50 96 TYR A O 1
ATOM 773 N N . GLU A 1 97 ? -8.826 -11.236 -2.240 1.00 90.38 97 GLU A N 1
ATOM 774 C CA . GLU A 1 97 ? -7.817 -10.560 -3.030 1.00 90.38 97 GLU A CA 1
ATOM 775 C C . GLU A 1 97 ? -8.498 -9.244 -3.571 1.00 90.38 97 GLU A C 1
ATOM 777 O O . GLU A 1 97 ? -9.672 -9.285 -3.814 1.00 90.38 97 GLU A O 1
ATOM 782 N N . CYS A 1 98 ? -7.885 -8.056 -3.716 1.00 88.00 98 CYS A N 1
ATOM 783 C CA . CYS A 1 98 ? -8.467 -6.690 -3.954 1.00 88.00 98 CYS A CA 1
ATOM 784 C C . CYS A 1 98 ? -7.564 -5.722 -4.818 1.00 88.00 98 CYS A C 1
ATOM 786 O O . CYS A 1 98 ? -7.750 -5.555 -6.017 1.00 88.00 98 CYS A O 1
ATOM 788 N N . GLY A 1 99 ? -6.519 -5.123 -4.216 1.00 83.44 99 GLY A N 1
ATOM 789 C CA . GLY A 1 99 ? -5.316 -4.459 -4.788 1.00 83.44 99 GLY A CA 1
ATOM 790 C C . GLY A 1 99 ? -4.024 -5.312 -5.070 1.00 83.44 99 GLY A C 1
ATOM 791 O O . GLY A 1 99 ? -4.061 -6.171 -5.948 1.00 83.44 99 GLY A O 1
ATOM 792 N N . PRO A 1 100 ? -2.899 -5.157 -4.303 1.00 80.75 100 PRO A N 1
ATOM 793 C CA . PRO A 1 100 ? -1.900 -6.205 -3.931 1.00 80.75 100 PRO A CA 1
ATOM 794 C C . PRO A 1 100 ? -1.832 -6.569 -2.393 1.00 80.75 100 PRO A C 1
ATOM 796 O O . PRO A 1 100 ? -1.017 -6.017 -1.662 1.00 80.75 100 PRO A O 1
ATOM 799 N N . GLU A 1 101 ? -2.681 -7.485 -1.879 1.00 85.38 101 GLU A N 1
ATOM 800 C CA . GLU A 1 101 ? -2.933 -7.899 -0.481 1.00 85.38 101 GLU A CA 1
ATOM 801 C C . GLU A 1 101 ? -3.848 -9.166 -0.265 1.00 85.38 101 GLU A C 1
ATOM 803 O O . GLU A 1 101 ? -4.681 -9.424 -1.091 1.00 85.38 101 GLU A O 1
ATOM 808 N N . PHE A 1 102 ? -3.706 -10.082 0.713 1.00 90.44 102 PHE A N 1
ATOM 809 C CA . PHE A 1 102 ? -4.682 -11.198 0.873 1.00 90.44 102 PHE A CA 1
ATOM 810 C C . PHE A 1 102 ? -5.293 -11.092 2.246 1.00 90.44 102 PHE A C 1
ATOM 812 O O . PHE A 1 102 ? -4.574 -11.186 3.239 1.00 90.44 102 PHE A O 1
ATOM 819 N N . ILE A 1 103 ? -6.605 -10.910 2.292 1.00 92.38 103 ILE A N 1
ATOM 820 C CA . ILE A 1 103 ? -7.314 -10.638 3.529 1.00 92.38 103 ILE A CA 1
ATOM 821 C C . ILE A 1 103 ? -8.191 -11.845 3.840 1.00 92.38 103 ILE A C 1
ATOM 823 O O . ILE A 1 103 ? -9.236 -12.004 3.208 1.00 92.38 103 ILE A O 1
ATOM 827 N N . PRO A 1 104 ? -7.774 -12.718 4.772 1.00 93.31 104 PRO A N 1
ATOM 828 C CA . PRO A 1 104 ? -8.545 -13.901 5.114 1.00 93.31 104 PRO A CA 1
ATOM 829 C C . PRO A 1 104 ? -9.873 -13.510 5.768 1.00 93.31 104 PRO A C 1
ATOM 831 O O . P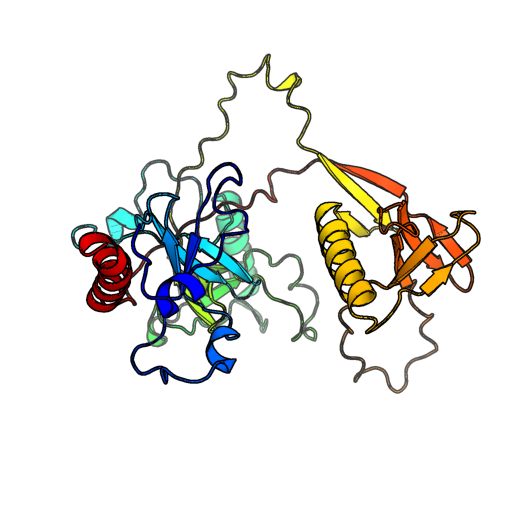RO A 1 104 ? -10.001 -12.444 6.380 1.00 93.31 104 PRO A O 1
ATOM 834 N N . ASP A 1 105 ? -10.854 -14.405 5.703 1.00 94.38 105 ASP A N 1
ATOM 835 C CA . ASP A 1 105 ? -12.194 -14.150 6.246 1.00 94.38 105 ASP A CA 1
ATOM 836 C C . ASP A 1 105 ? -12.215 -13.826 7.731 1.00 94.38 105 ASP A C 1
ATOM 838 O O . ASP A 1 105 ? -13.049 -13.040 8.174 1.00 94.38 105 ASP A O 1
ATOM 842 N N . SER A 1 106 ? -11.281 -14.376 8.504 1.00 92.19 106 SER A N 1
ATOM 843 C CA . SER A 1 106 ? -11.108 -14.034 9.915 1.00 92.19 106 SER A CA 1
ATOM 844 C C . SER A 1 106 ? -10.829 -12.538 10.109 1.00 92.19 106 SER A C 1
ATOM 846 O O . SER A 1 106 ? -11.431 -11.911 10.980 1.00 92.19 106 SER A O 1
ATOM 848 N N . THR A 1 107 ? -9.998 -11.930 9.256 1.00 90.38 107 THR A N 1
ATOM 849 C CA . THR A 1 107 ? -9.707 -10.488 9.274 1.00 90.38 107 THR A CA 1
ATOM 850 C C . THR A 1 107 ? -10.905 -9.652 8.822 1.00 90.38 107 THR A C 1
ATOM 852 O O . THR A 1 107 ? -11.172 -8.604 9.415 1.00 90.38 107 THR A O 1
ATOM 855 N N . ILE A 1 108 ? -11.659 -10.108 7.817 1.00 94.94 108 ILE A N 1
ATOM 856 C CA . ILE A 1 108 ? -12.879 -9.429 7.346 1.00 94.94 108 ILE A CA 1
ATOM 857 C C . ILE A 1 108 ? -13.984 -9.476 8.409 1.00 94.94 108 ILE A C 1
ATOM 859 O O . ILE A 1 108 ? -14.568 -8.446 8.747 1.00 94.94 108 ILE A O 1
ATOM 863 N N . THR A 1 109 ? -14.221 -10.652 8.989 1.00 93.88 109 THR A N 1
ATOM 864 C CA . THR A 1 109 ? -15.210 -10.891 10.049 1.00 93.88 109 THR A CA 1
ATOM 865 C C . THR A 1 109 ? -14.896 -10.060 11.288 1.00 93.88 109 THR A C 1
ATOM 867 O O . THR A 1 109 ? -15.790 -9.405 11.828 1.00 93.88 109 THR A O 1
ATOM 870 N N . GLU A 1 110 ? -13.629 -10.022 11.709 1.00 90.81 110 GLU A N 1
ATOM 871 C CA . GLU A 1 110 ? -13.188 -9.196 12.835 1.00 90.81 110 GLU A CA 1
ATOM 872 C C . GLU A 1 110 ? -13.347 -7.699 12.534 1.00 90.81 110 GLU A C 1
ATOM 874 O O . GLU A 1 110 ? -13.893 -6.959 13.354 1.00 90.81 110 GLU A O 1
ATOM 879 N N . SER A 1 111 ? -12.974 -7.254 11.330 1.00 91.06 111 SER A N 1
ATOM 880 C CA . SER A 1 111 ? -13.164 -5.861 10.900 1.00 91.06 111 SER A CA 1
ATOM 881 C C . SER A 1 111 ? -14.644 -5.462 10.907 1.00 91.06 111 SER A C 1
ATOM 883 O O . SER A 1 111 ? -14.985 -4.399 11.420 1.00 91.06 111 SER A O 1
ATOM 885 N N . ALA A 1 112 ? -15.542 -6.327 10.422 1.00 94.25 112 ALA A N 1
ATOM 886 C CA . ALA A 1 112 ? -16.986 -6.090 10.426 1.00 94.25 112 ALA A CA 1
ATOM 887 C C . ALA A 1 112 ? -17.578 -6.092 11.847 1.00 94.25 112 ALA A C 1
ATOM 889 O O . ALA A 1 112 ? -18.414 -5.250 12.178 1.00 94.25 112 ALA A O 1
ATOM 890 N N . ARG A 1 113 ? -17.118 -6.999 12.720 1.00 92.75 113 ARG A N 1
ATOM 891 C CA . ARG A 1 113 ? -17.501 -7.041 14.141 1.00 92.75 113 ARG A CA 1
ATOM 892 C C . ARG A 1 113 ? -17.112 -5.749 14.860 1.00 92.75 113 ARG A C 1
ATOM 894 O O . ARG A 1 113 ? -17.909 -5.213 15.631 1.00 92.75 113 ARG A O 1
ATOM 901 N N . ILE A 1 114 ? -15.910 -5.242 14.595 1.00 89.31 114 ILE A N 1
ATOM 902 C CA . ILE A 1 114 ? -15.435 -3.969 15.138 1.00 89.31 114 ILE A CA 1
ATOM 903 C C . ILE A 1 114 ? -16.255 -2.817 14.558 1.00 89.31 114 ILE A C 1
ATOM 905 O O . ILE A 1 114 ? -16.816 -2.053 15.335 1.00 89.31 114 ILE A O 1
ATOM 909 N N . ALA A 1 115 ? -16.419 -2.728 13.238 1.00 91.25 115 ALA A N 1
ATOM 910 C CA . ALA A 1 115 ? -17.208 -1.674 12.606 1.00 91.25 115 ALA A CA 1
ATOM 911 C C . ALA A 1 115 ? -18.613 -1.549 13.221 1.00 91.25 115 ALA A C 1
ATOM 913 O O . ALA A 1 115 ? -18.989 -0.460 13.648 1.00 91.25 115 ALA A O 1
ATOM 914 N N . ARG A 1 116 ? -19.330 -2.672 13.404 1.00 92.75 116 ARG A N 1
ATOM 915 C CA . ARG A 1 116 ? -20.635 -2.706 14.094 1.00 92.75 116 ARG A CA 1
ATOM 916 C C . ARG A 1 116 ? -20.581 -2.147 15.521 1.00 92.75 116 ARG A C 1
ATOM 918 O O . ARG A 1 116 ? -21.457 -1.377 15.898 1.00 92.75 116 ARG A O 1
ATOM 925 N N . LYS A 1 117 ? -19.546 -2.479 16.306 1.00 89.69 117 LYS A N 1
ATOM 926 C CA . LYS A 1 117 ? -19.345 -1.939 17.668 1.00 89.69 117 LYS A CA 1
ATOM 927 C C . LYS A 1 117 ? -19.131 -0.417 17.677 1.00 89.69 117 LYS A C 1
ATOM 929 O O . LYS A 1 117 ? -19.480 0.236 18.659 1.00 89.69 117 LYS A O 1
ATOM 934 N N . TYR A 1 118 ? -18.541 0.140 16.621 1.00 87.50 118 TYR A N 1
ATOM 935 C CA . TYR A 1 118 ? -18.247 1.571 16.503 1.00 87.50 118 TYR A CA 1
ATOM 936 C C . TYR A 1 118 ? -19.362 2.371 15.793 1.00 87.50 118 TYR A C 1
ATOM 938 O O . TYR A 1 118 ? -19.408 3.585 15.960 1.00 87.50 118 TYR A O 1
ATOM 946 N N . SER A 1 119 ? -20.322 1.718 15.119 1.00 84.81 119 SER A N 1
ATOM 947 C CA . SER A 1 119 ? -21.459 2.345 14.408 1.00 84.81 119 SER A CA 1
ATOM 948 C C . SER A 1 119 ? -22.418 3.201 15.250 1.00 84.81 119 SER A C 1
ATOM 950 O O . SER A 1 119 ? -23.222 3.926 14.672 1.00 84.81 119 SER A O 1
ATOM 952 N N . VAL A 1 120 ? -22.390 3.088 16.583 1.00 80.62 120 VAL A N 1
ATOM 953 C CA . VAL A 1 120 ? -23.344 3.739 17.516 1.00 80.62 120 VAL A CA 1
ATOM 954 C C . VAL A 1 120 ? -22.785 5.055 18.092 1.00 80.62 120 VAL A C 1
ATOM 956 O O . VAL A 1 120 ? -23.357 5.641 19.004 1.00 80.62 120 VAL A O 1
ATOM 959 N N . LYS A 1 121 ? -21.619 5.506 17.621 1.00 76.00 121 LYS A N 1
ATOM 960 C CA . LYS A 1 121 ? -20.878 6.646 18.177 1.00 76.00 121 LYS A CA 1
ATOM 961 C C . LYS A 1 121 ? -20.407 7.577 17.062 1.00 76.00 121 LYS A C 1
ATOM 963 O O . LYS A 1 121 ? -20.168 7.115 15.949 1.00 76.00 121 LYS A O 1
ATOM 968 N N . ASP A 1 122 ? -20.190 8.850 17.395 1.00 76.00 122 ASP A N 1
ATOM 969 C CA . ASP A 1 122 ? -19.773 9.920 16.471 1.00 76.00 122 ASP A CA 1
ATOM 970 C C . ASP A 1 122 ? -18.291 9.826 16.049 1.00 76.00 122 ASP A C 1
ATOM 972 O O . ASP A 1 122 ? -17.497 10.760 16.189 1.00 76.00 122 ASP A O 1
ATOM 976 N N . TYR A 1 123 ? -17.887 8.659 15.551 1.00 79.75 123 TYR A N 1
ATOM 977 C CA . TYR A 1 123 ? -16.562 8.417 14.999 1.00 79.75 123 TYR A CA 1
ATOM 978 C C . TYR A 1 123 ? -16.534 8.637 13.485 1.00 79.75 123 TYR A C 1
ATOM 980 O O . TYR A 1 123 ? -17.535 8.501 12.787 1.00 79.75 123 TYR A O 1
ATOM 988 N N . ILE A 1 124 ? -15.334 8.902 12.960 1.00 82.06 124 ILE A N 1
ATOM 989 C CA . ILE A 1 124 ? -15.081 9.062 11.516 1.00 82.06 124 ILE A CA 1
ATOM 990 C C . ILE A 1 124 ? -15.476 7.797 10.730 1.00 82.06 124 ILE A C 1
ATOM 992 O O . ILE A 1 124 ? -15.876 7.897 9.573 1.00 82.06 124 ILE A O 1
ATOM 996 N N . TYR A 1 125 ? -15.377 6.619 11.355 1.00 86.94 125 TYR A N 1
ATOM 997 C CA . TYR A 1 125 ? -15.755 5.335 10.768 1.00 86.94 125 TYR A CA 1
ATOM 998 C C . TYR A 1 125 ? -16.744 4.570 11.665 1.00 86.94 125 TYR A C 1
ATOM 1000 O O . TYR A 1 125 ? -16.617 4.647 12.889 1.00 86.94 125 TYR A O 1
ATOM 1008 N N . PRO A 1 126 ? -17.663 3.771 11.083 1.00 91.50 126 PRO A N 1
ATOM 1009 C CA . PRO A 1 126 ? -17.843 3.551 9.643 1.00 91.50 126 PRO A CA 1
ATOM 1010 C C . PRO A 1 126 ? -18.484 4.760 8.938 1.00 91.50 126 PRO A C 1
ATOM 1012 O O . PRO A 1 126 ? -19.509 5.274 9.381 1.00 91.50 126 PRO A O 1
ATOM 1015 N N . SER A 1 127 ? -17.878 5.211 7.836 1.00 92.94 127 SER A N 1
ATOM 1016 C CA . SER A 1 127 ? -18.308 6.404 7.094 1.00 92.94 127 SER A CA 1
ATOM 1017 C C . SER A 1 127 ? -19.286 6.027 5.987 1.00 92.94 127 SER A C 1
ATOM 1019 O O . SER A 1 127 ? -19.191 4.927 5.448 1.00 92.94 127 SER A O 1
ATOM 1021 N N . GLN A 1 128 ? -20.166 6.940 5.575 1.00 95.75 128 GLN A N 1
ATOM 1022 C CA . GLN A 1 128 ? -20.989 6.743 4.375 1.00 95.75 128 GLN A CA 1
ATOM 1023 C C . GLN A 1 128 ? -20.100 6.452 3.151 1.00 95.75 128 GLN A C 1
ATOM 1025 O O . GLN A 1 128 ? -19.064 7.100 2.971 1.00 95.75 128 GLN A O 1
ATOM 1030 N N . TYR A 1 129 ? -20.483 5.476 2.325 1.00 95.75 129 TYR A N 1
ATOM 1031 C CA . TYR A 1 129 ? -19.831 5.226 1.044 1.00 95.75 129 TYR A CA 1
ATOM 1032 C C . TYR A 1 129 ? -20.105 6.382 0.079 1.00 95.75 129 TYR A C 1
ATOM 1034 O O . TYR A 1 129 ? -21.239 6.843 -0.035 1.00 95.75 129 TYR A O 1
ATOM 1042 N N . ARG A 1 130 ? -19.062 6.820 -0.632 1.00 94.88 130 ARG A N 1
ATOM 1043 C CA . ARG A 1 130 ? -19.152 7.738 -1.773 1.00 94.88 130 ARG A CA 1
ATOM 1044 C C . ARG A 1 130 ? -18.160 7.290 -2.838 1.00 94.88 130 ARG A C 1
ATOM 1046 O O . ARG A 1 130 ? -16.969 7.149 -2.545 1.00 94.88 130 ARG A O 1
ATOM 1053 N N . GLY A 1 131 ? -18.637 7.042 -4.052 1.00 91.94 131 GLY A N 1
ATOM 1054 C CA . GLY A 1 131 ? -17.821 6.548 -5.158 1.00 91.94 131 GLY A CA 1
ATOM 1055 C C . GLY A 1 131 ? -18.654 5.956 -6.293 1.00 91.94 131 GLY A C 1
ATOM 1056 O O . GLY A 1 131 ? -19.871 6.076 -6.313 1.00 91.94 131 GLY A O 1
ATOM 1057 N N . ASN A 1 132 ? -17.965 5.319 -7.233 1.00 92.50 132 ASN A N 1
ATOM 1058 C CA . ASN A 1 132 ? -18.474 4.796 -8.503 1.00 92.50 132 ASN A CA 1
ATOM 1059 C C . ASN A 1 132 ? -19.176 3.424 -8.423 1.00 92.50 132 ASN A C 1
ATOM 1061 O O . ASN A 1 132 ? -19.900 3.073 -9.344 1.00 92.50 132 ASN A O 1
ATOM 1065 N N . LEU A 1 133 ? -18.980 2.635 -7.359 1.00 90.50 133 LEU A N 1
ATOM 1066 C CA . LEU A 1 133 ? -19.426 1.228 -7.321 1.00 90.50 133 LEU A CA 1
ATOM 1067 C C . LEU A 1 133 ? -20.871 1.024 -6.848 1.00 90.50 133 LEU A C 1
ATOM 1069 O O . LEU A 1 133 ? -21.449 -0.031 -7.103 1.00 90.50 133 LEU A O 1
ATOM 1073 N N . TYR A 1 134 ? -21.413 1.989 -6.102 1.00 93.94 134 TYR A N 1
ATOM 1074 C CA . TYR A 1 134 ? -22.732 1.926 -5.471 1.00 93.94 134 TYR A CA 1
ATOM 1075 C C . TYR A 1 134 ? -23.343 3.324 -5.416 1.00 93.94 134 TYR A C 1
ATOM 1077 O O . TYR A 1 134 ? -22.639 4.295 -5.139 1.00 93.94 134 TYR A O 1
ATOM 1085 N N . SER A 1 135 ? -24.653 3.418 -5.624 1.00 93.94 135 SER A N 1
ATOM 1086 C CA . SER A 1 135 ? -25.383 4.675 -5.457 1.00 93.94 135 SER A CA 1
ATOM 1087 C C . SER A 1 135 ? -25.475 5.074 -3.973 1.00 93.94 135 SER A C 1
ATOM 1089 O O . SER A 1 135 ? -25.510 4.216 -3.085 1.00 93.94 135 SER A O 1
ATOM 1091 N N . GLU A 1 136 ? -25.467 6.381 -3.682 1.00 92.56 136 GLU A N 1
ATOM 1092 C CA . GLU A 1 136 ? -25.407 6.894 -2.300 1.00 92.56 136 GLU A CA 1
ATOM 1093 C C . GLU A 1 136 ? -26.696 6.620 -1.496 1.00 92.56 136 GLU A C 1
ATOM 1095 O O . GLU A 1 136 ? -26.639 6.500 -0.269 1.00 92.56 136 GLU A O 1
ATOM 1100 N N . ASP A 1 137 ? -27.837 6.472 -2.179 1.00 94.56 137 ASP A N 1
ATOM 1101 C CA . ASP A 1 137 ? -29.166 6.195 -1.610 1.00 94.56 137 ASP A CA 1
ATOM 1102 C C . ASP A 1 137 ? -29.278 4.812 -0.949 1.00 94.56 137 ASP A C 1
ATOM 1104 O O . ASP A 1 137 ? -30.041 4.645 0.002 1.00 94.56 137 ASP A O 1
ATOM 1108 N N . VAL A 1 138 ? -28.460 3.842 -1.373 1.00 95.62 138 VAL A N 1
ATOM 1109 C CA . VAL A 1 138 ? -28.415 2.484 -0.798 1.00 95.62 138 VAL A CA 1
ATOM 1110 C C . VAL A 1 138 ? -27.934 2.491 0.667 1.00 95.62 138 VAL A C 1
ATOM 1112 O O . VAL A 1 138 ? -28.085 1.506 1.392 1.00 95.62 138 VAL A O 1
ATOM 1115 N N . GLY A 1 139 ? -27.359 3.600 1.153 1.00 95.44 139 GLY A N 1
ATOM 1116 C CA . GLY A 1 139 ? -27.029 3.755 2.575 1.00 95.44 139 GLY A CA 1
ATOM 1117 C C . GLY A 1 139 ? -25.818 2.934 3.039 1.00 95.44 139 GLY A C 1
ATOM 1118 O O . GLY A 1 139 ? -25.620 2.760 4.243 1.00 95.44 139 GLY A O 1
ATOM 1119 N N . TYR A 1 140 ? -25.013 2.413 2.107 1.00 97.38 140 TYR A N 1
ATOM 1120 C CA . TYR A 1 140 ? -23.819 1.629 2.424 1.00 97.38 140 TYR A CA 1
ATOM 1121 C C . TYR A 1 140 ? -22.764 2.456 3.160 1.00 97.38 140 TYR A C 1
ATOM 1123 O O . TYR A 1 140 ? -22.546 3.636 2.880 1.00 97.38 140 TYR A O 1
ATOM 1131 N N . LYS A 1 141 ? -22.060 1.803 4.085 1.00 96.69 141 LYS A N 1
ATOM 1132 C CA . LYS A 1 141 ? -20.958 2.377 4.857 1.00 96.69 141 LYS A CA 1
ATOM 1133 C C . LYS A 1 141 ? -19.662 1.625 4.593 1.00 96.69 141 LYS A C 1
ATOM 1135 O O . LYS A 1 141 ? -19.679 0.439 4.279 1.00 96.69 141 LYS A O 1
ATOM 1140 N N . ILE A 1 142 ? -18.531 2.295 4.772 1.00 96.19 142 ILE A N 1
ATOM 1141 C CA . ILE A 1 142 ? -17.200 1.702 4.644 1.00 96.19 142 ILE A CA 1
ATOM 1142 C C . ILE A 1 142 ? -16.421 1.745 5.951 1.00 96.19 142 ILE A C 1
ATOM 1144 O O . ILE A 1 142 ? -16.554 2.675 6.750 1.00 96.19 142 ILE A O 1
ATOM 1148 N N . TRP A 1 143 ? -15.576 0.737 6.155 1.00 93.81 143 TRP A N 1
ATOM 1149 C CA . TRP A 1 143 ? -14.672 0.649 7.299 1.00 93.81 143 TRP A CA 1
ATOM 1150 C C . TRP A 1 143 ? -13.279 0.170 6.856 1.00 93.81 143 TRP A C 1
ATOM 1152 O O . TRP A 1 143 ? -13.180 -0.871 6.208 1.00 93.81 143 TRP A O 1
ATOM 1162 N N . PRO A 1 144 ? -12.189 0.886 7.187 1.00 92.62 144 PRO A N 1
ATOM 1163 C CA . PRO A 1 144 ? -10.840 0.518 6.769 1.00 92.62 144 PRO A CA 1
ATOM 1164 C C . PRO A 1 144 ? -10.352 -0.736 7.498 1.00 92.62 144 PRO A C 1
ATOM 1166 O O . PRO A 1 144 ? -10.402 -0.814 8.725 1.00 92.62 144 PRO A O 1
ATOM 1169 N N . ILE A 1 145 ? -9.816 -1.707 6.758 1.00 90.12 145 ILE A N 1
ATOM 1170 C CA . ILE A 1 145 ? -9.403 -2.998 7.342 1.00 90.12 145 ILE A CA 1
ATOM 1171 C C . ILE A 1 145 ? -8.209 -2.827 8.289 1.00 90.12 145 ILE A C 1
ATOM 1173 O O . ILE A 1 145 ? -8.169 -3.406 9.374 1.00 90.12 145 ILE A O 1
ATOM 1177 N N . TYR A 1 146 ? -7.275 -1.935 7.955 1.00 80.44 146 TYR A N 1
ATOM 1178 C CA . TYR A 1 146 ? -6.133 -1.603 8.811 1.00 80.44 146 TYR A CA 1
ATOM 1179 C C . TYR A 1 146 ? -6.457 -0.489 9.808 1.00 80.44 146 TYR A C 1
ATOM 1181 O O . TYR A 1 146 ? -5.814 0.557 9.852 1.00 80.44 146 TYR A O 1
ATOM 1189 N N . TYR A 1 147 ? -7.466 -0.751 10.643 1.00 67.50 147 TYR A N 1
ATOM 1190 C CA . TYR A 1 147 ? -7.987 0.173 11.654 1.00 67.50 147 TYR A CA 1
ATOM 1191 C C . TYR A 1 147 ? -7.076 0.357 12.884 1.00 67.50 147 TYR A C 1
ATOM 1193 O O . TYR A 1 147 ? -7.302 1.289 13.658 1.00 67.50 147 TYR A O 1
ATOM 1201 N N . LYS A 1 148 ? -6.062 -0.505 13.096 1.00 56.44 148 LYS A N 1
ATOM 1202 C CA . LYS A 1 148 ? -5.221 -0.526 14.320 1.00 56.44 148 LYS A CA 1
ATOM 1203 C C . LYS A 1 148 ? -4.545 0.820 14.640 1.00 56.44 148 LYS A C 1
ATOM 1205 O O . LYS A 1 148 ? -4.171 1.051 15.783 1.00 56.44 148 LYS A O 1
ATOM 1210 N N . THR A 1 149 ? -4.407 1.711 13.660 1.00 50.16 149 THR A N 1
ATOM 1211 C CA . THR A 1 149 ? -3.844 3.061 13.822 1.00 50.16 149 THR A CA 1
ATOM 1212 C C . THR A 1 149 ? -4.886 4.162 14.062 1.00 50.16 149 THR A C 1
ATOM 1214 O O . THR A 1 149 ? -4.506 5.229 14.540 1.00 50.16 149 THR A O 1
ATOM 1217 N N . LEU A 1 150 ? -6.169 3.922 13.757 1.00 53.78 150 LEU A N 1
ATOM 1218 C CA . LEU A 1 150 ? -7.219 4.947 13.617 1.00 53.78 150 LEU A CA 1
ATOM 1219 C C . LEU A 1 150 ? -8.095 5.141 14.865 1.00 53.78 150 LEU A C 1
ATOM 1221 O O . LEU A 1 150 ? -8.665 6.209 15.057 1.00 53.78 150 LEU A O 1
ATOM 1225 N N . VAL A 1 151 ? -8.199 4.132 15.735 1.00 50.69 151 VAL A N 1
ATOM 1226 C CA . VAL A 1 151 ? -9.100 4.149 16.912 1.00 50.69 151 VAL A CA 1
ATOM 1227 C C . VAL A 1 151 ? -8.665 5.156 17.996 1.00 50.69 151 VAL A C 1
ATOM 1229 O O . VAL A 1 151 ? -9.428 5.448 18.912 1.00 50.69 151 VAL A O 1
ATOM 1232 N N . LEU A 1 152 ? -7.449 5.707 17.908 1.00 49.69 152 LEU A N 1
ATOM 1233 C CA . LEU A 1 152 ? -6.796 6.434 19.005 1.00 49.69 152 LEU A CA 1
ATOM 1234 C C . LEU A 1 152 ? -6.663 7.955 18.817 1.00 49.69 152 LEU A C 1
ATOM 1236 O O . LEU A 1 152 ? -6.027 8.601 19.651 1.00 49.69 152 LEU A O 1
ATOM 1240 N N . SER A 1 153 ? -7.221 8.569 17.765 1.00 48.81 153 SER A N 1
ATOM 1241 C CA . SER A 1 153 ? -7.152 10.035 17.640 1.00 48.81 153 SER A CA 1
ATOM 1242 C C . SER A 1 153 ? -8.295 10.667 16.844 1.00 48.81 153 SER A C 1
ATOM 1244 O O . SER A 1 153 ? -8.306 10.650 15.616 1.00 48.81 153 SER A O 1
ATOM 1246 N N . HIS A 1 154 ? -9.187 11.361 17.559 1.00 55.25 154 HIS A N 1
ATOM 1247 C CA . HIS A 1 154 ? -10.170 12.287 16.976 1.00 55.25 154 HIS A CA 1
ATOM 1248 C C . HIS A 1 154 ? -9.533 13.448 16.183 1.00 55.25 154 HIS A C 1
ATOM 1250 O O . HIS A 1 154 ? -10.219 14.082 15.387 1.00 55.25 154 HIS A O 1
ATOM 1256 N N . ASN A 1 155 ? -8.234 13.727 16.371 1.00 54.25 155 ASN A N 1
ATOM 1257 C CA . ASN A 1 155 ? -7.574 14.920 15.827 1.00 54.25 155 ASN A CA 1
ATOM 1258 C C . ASN A 1 155 ? -6.604 14.620 14.665 1.00 54.25 155 ASN A C 1
ATOM 1260 O O . ASN A 1 155 ? -6.032 15.548 14.092 1.00 54.25 155 ASN A O 1
ATOM 1264 N N . SER A 1 156 ? -6.385 13.356 14.275 1.00 54.03 156 SER A N 1
ATOM 1265 C CA . SER A 1 156 ? -5.399 13.007 13.237 1.00 54.03 156 SER A CA 1
ATOM 1266 C C . SER A 1 156 ? -5.984 12.858 11.827 1.00 54.03 156 SER A C 1
ATOM 1268 O O . SER A 1 156 ? -5.760 11.846 11.164 1.00 54.03 156 SER A O 1
ATOM 1270 N N . PHE A 1 157 ? -6.622 13.913 11.308 1.00 54.59 157 PHE A N 1
ATOM 1271 C CA . PHE A 1 157 ? -7.090 14.006 9.908 1.00 54.59 157 PHE A CA 1
ATOM 1272 C C . PHE A 1 157 ? -5.999 13.739 8.843 1.00 54.59 157 PHE A C 1
ATOM 1274 O O . PHE A 1 157 ? -6.308 13.461 7.690 1.00 54.59 157 PHE A O 1
ATOM 1281 N N . ASN A 1 158 ? -4.718 13.809 9.224 1.00 53.62 158 ASN A N 1
ATOM 1282 C CA . ASN A 1 158 ? -3.560 13.572 8.352 1.00 53.62 158 ASN A CA 1
ATOM 1283 C C . ASN A 1 158 ? -3.001 12.137 8.415 1.00 53.62 158 ASN A C 1
ATOM 1285 O O . ASN A 1 158 ? -1.948 11.855 7.832 1.00 53.62 158 ASN A O 1
ATOM 1289 N N . GLN A 1 159 ? -3.636 11.225 9.154 1.00 57.47 159 GLN A N 1
ATOM 1290 C CA . GLN A 1 159 ? -3.223 9.826 9.160 1.00 57.47 159 GLN A CA 1
ATOM 1291 C C . GLN A 1 159 ? -3.634 9.197 7.824 1.00 57.47 159 GLN A C 1
ATOM 1293 O O . GLN A 1 159 ? -4.794 9.276 7.429 1.00 57.47 159 GLN A O 1
ATOM 1298 N N . LYS A 1 160 ? -2.682 8.588 7.102 1.00 61.25 160 LYS A N 1
ATOM 1299 C CA . LYS A 1 160 ? -3.008 7.832 5.886 1.00 61.25 160 LYS A CA 1
ATOM 1300 C C . LYS A 1 160 ? -3.863 6.630 6.287 1.00 61.25 160 LYS A C 1
ATOM 1302 O O . LYS A 1 160 ? -3.318 5.632 6.755 1.00 61.25 160 LYS A O 1
ATOM 1307 N N . VAL A 1 161 ? -5.177 6.755 6.118 1.00 68.50 161 VAL A N 1
ATOM 1308 C CA . VAL A 1 161 ? -6.119 5.636 6.179 1.00 68.50 161 VAL A CA 1
ATOM 1309 C C . VAL A 1 161 ? -5.673 4.589 5.153 1.00 68.50 161 VAL A C 1
ATOM 1311 O O . VAL A 1 161 ? -5.142 4.939 4.095 1.00 68.50 161 VAL A O 1
ATOM 1314 N N . GLY A 1 162 ? -5.822 3.304 5.481 1.00 79.25 162 GLY A N 1
ATOM 1315 C CA . GLY A 1 162 ? -5.516 2.229 4.540 1.00 79.25 162 GLY A CA 1
ATOM 1316 C C . GLY A 1 162 ? -6.358 2.363 3.269 1.00 79.25 162 GLY A C 1
ATOM 1317 O O . GLY A 1 162 ? -7.524 2.736 3.331 1.00 79.25 162 GLY A O 1
ATOM 1318 N N . SER A 1 163 ? -5.792 2.032 2.111 1.00 89.44 163 SER A N 1
ATOM 1319 C CA . SER A 1 163 ? -6.487 2.120 0.819 1.00 89.44 163 SER A CA 1
ATOM 1320 C C . SER A 1 163 ? -7.467 0.962 0.578 1.00 89.44 163 SER A C 1
ATOM 1322 O O . SER A 1 163 ? -7.740 0.648 -0.576 1.00 89.44 163 SER A O 1
ATOM 1324 N N . ILE A 1 164 ? -7.937 0.286 1.633 1.00 93.50 164 ILE A N 1
ATOM 1325 C CA . ILE A 1 164 ? -8.798 -0.901 1.565 1.00 93.50 164 ILE A CA 1
ATOM 1326 C C . ILE A 1 164 ? -9.831 -0.842 2.680 1.00 93.50 164 ILE A C 1
ATOM 1328 O O . ILE A 1 164 ? -9.491 -0.641 3.852 1.00 93.50 164 ILE A O 1
ATOM 1332 N N . TYR A 1 165 ? -11.078 -1.087 2.304 1.00 95.75 165 TYR A N 1
ATOM 1333 C CA . TYR A 1 165 ? -12.241 -0.985 3.156 1.00 95.75 165 TYR A CA 1
ATOM 1334 C C . TYR A 1 165 ? -13.144 -2.205 2.970 1.00 95.75 165 TYR A C 1
ATOM 1336 O O . TYR A 1 165 ? -13.296 -2.701 1.858 1.00 95.75 165 TYR A O 1
ATOM 1344 N N . ILE A 1 166 ? -13.786 -2.657 4.044 1.00 96.88 166 ILE A N 1
ATOM 1345 C CA . ILE A 1 166 ? -15.008 -3.461 3.921 1.00 96.88 166 ILE A CA 1
ATOM 1346 C C . ILE A 1 166 ? -16.186 -2.530 3.634 1.00 96.88 166 ILE A C 1
ATOM 1348 O O . ILE A 1 166 ? -16.234 -1.417 4.166 1.00 96.88 166 ILE A O 1
ATOM 1352 N N . VAL A 1 167 ? -17.135 -3.000 2.830 1.00 97.25 167 VAL A N 1
ATOM 1353 C CA . VAL A 1 167 ? -18.431 -2.360 2.586 1.00 97.25 167 VAL A CA 1
ATOM 1354 C C . VAL A 1 167 ? -19.479 -3.072 3.428 1.00 97.25 167 VAL A C 1
ATOM 1356 O O . VAL A 1 167 ? -19.575 -4.302 3.417 1.00 97.25 167 VAL A O 1
ATOM 1359 N N . LEU A 1 168 ? -20.255 -2.291 4.169 1.00 97.25 168 LEU A N 1
ATOM 1360 C CA . LEU A 1 168 ? -21.300 -2.746 5.071 1.00 97.25 168 LEU A CA 1
ATOM 1361 C C . LEU A 1 168 ? -22.640 -2.142 4.659 1.00 97.25 168 LEU A C 1
ATOM 1363 O O . LEU A 1 168 ? -22.702 -0.964 4.306 1.00 97.25 168 LEU A O 1
ATOM 1367 N N . ASP A 1 169 ? -23.715 -2.918 4.760 1.00 96.62 169 ASP A N 1
ATOM 1368 C CA . ASP A 1 169 ? -25.064 -2.363 4.646 1.00 96.62 169 ASP A CA 1
ATOM 1369 C C . ASP A 1 169 ? -25.542 -1.670 5.929 1.00 96.62 169 ASP A C 1
ATOM 1371 O O . ASP A 1 169 ? -24.844 -1.614 6.946 1.00 96.62 169 ASP A O 1
ATOM 1375 N N . SER A 1 170 ? -26.765 -1.144 5.878 1.00 94.19 170 SER A N 1
ATOM 1376 C CA . SER A 1 170 ? -27.451 -0.510 7.006 1.00 94.19 170 SER A CA 1
ATOM 1377 C C . SER A 1 170 ? -27.616 -1.429 8.227 1.00 94.19 170 SER A C 1
ATOM 1379 O O . SER A 1 170 ? -27.707 -0.925 9.345 1.00 94.19 170 SER A O 1
ATOM 1381 N N . THR A 1 171 ? -27.587 -2.757 8.050 1.00 94.88 171 THR A N 1
ATOM 1382 C CA . THR A 1 171 ? -27.618 -3.747 9.145 1.00 94.88 171 THR A CA 1
ATOM 1383 C C . THR A 1 171 ? -26.221 -4.090 9.681 1.00 94.88 171 THR A C 1
ATOM 1385 O O . THR A 1 171 ? -26.081 -4.795 10.682 1.00 94.88 171 THR A O 1
ATOM 1388 N N . GLY A 1 172 ? -25.162 -3.586 9.040 1.00 94.00 172 GLY A N 1
ATOM 1389 C CA . GLY A 1 172 ? -23.778 -3.905 9.369 1.00 94.00 172 GLY A CA 1
ATOM 1390 C C . GLY A 1 172 ? -23.331 -5.287 8.885 1.00 94.00 172 GLY A C 1
ATOM 1391 O O . GLY A 1 172 ? -22.352 -5.822 9.419 1.00 94.00 172 GLY A O 1
ATOM 1392 N N . GLN A 1 173 ? -24.029 -5.884 7.914 1.00 95.81 173 GLN A N 1
ATOM 1393 C CA . GLN A 1 173 ? -23.574 -7.087 7.215 1.00 95.81 173 GLN A CA 1
ATOM 1394 C C . GLN A 1 173 ? -22.575 -6.720 6.117 1.00 95.81 173 GLN A C 1
ATOM 1396 O O . GLN A 1 173 ? -22.679 -5.660 5.504 1.00 95.81 173 GLN A O 1
ATOM 1401 N N . LEU A 1 174 ? -21.609 -7.608 5.869 1.00 95.56 174 LEU A N 1
ATOM 1402 C CA . LEU A 1 174 ? -20.647 -7.460 4.779 1.00 95.56 174 LEU A CA 1
ATOM 1403 C C . LEU A 1 174 ? -21.368 -7.543 3.428 1.00 95.56 174 LEU A C 1
ATOM 1405 O O . LEU A 1 174 ? -22.116 -8.491 3.190 1.00 95.56 174 LEU A O 1
ATOM 1409 N N . LYS A 1 175 ? -21.107 -6.577 2.546 1.00 95.38 175 LYS A N 1
ATOM 1410 C CA . LYS A 1 175 ? -21.503 -6.632 1.132 1.00 95.38 175 LYS A CA 1
ATOM 1411 C C . LYS A 1 175 ? -20.333 -6.923 0.213 1.00 95.38 175 LYS A C 1
ATOM 1413 O O . LYS A 1 175 ? -20.466 -7.751 -0.677 1.00 95.38 175 LYS A O 1
ATOM 1418 N N . ASP A 1 176 ? -19.208 -6.255 0.438 1.00 95.25 176 ASP A N 1
ATOM 1419 C CA . ASP A 1 176 ? -18.032 -6.367 -0.418 1.00 95.25 176 ASP A CA 1
ATOM 1420 C C . ASP A 1 176 ? -16.762 -5.959 0.343 1.00 95.25 176 ASP A C 1
ATOM 1422 O O . ASP A 1 176 ? -16.819 -5.433 1.461 1.00 95.25 176 ASP A O 1
ATOM 1426 N N . VAL A 1 177 ? -15.612 -6.158 -0.285 1.00 95.62 177 VAL A N 1
ATOM 1427 C CA . VAL A 1 177 ? -14.362 -5.486 0.056 1.00 95.62 177 VAL A CA 1
ATOM 1428 C C . VAL A 1 177 ? -13.975 -4.631 -1.142 1.00 95.62 177 VAL A C 1
ATOM 1430 O O . VAL A 1 177 ? -14.119 -5.055 -2.282 1.00 95.62 177 VAL A O 1
ATOM 1433 N N . ILE A 1 178 ? -13.502 -3.413 -0.894 1.00 95.81 178 ILE A N 1
ATOM 1434 C CA . ILE A 1 178 ? -13.118 -2.464 -1.941 1.00 95.81 178 ILE A CA 1
ATOM 1435 C C . ILE A 1 178 ? -11.746 -1.860 -1.646 1.00 95.81 178 ILE A C 1
ATOM 1437 O O . ILE A 1 178 ? -11.381 -1.630 -0.489 1.00 95.81 178 ILE A O 1
ATOM 1441 N N . ALA A 1 179 ? -11.000 -1.536 -2.696 1.00 94.31 179 ALA A N 1
ATOM 1442 C CA . ALA A 1 179 ? -9.800 -0.716 -2.613 1.00 94.31 179 ALA A CA 1
ATOM 1443 C C . ALA A 1 179 ? -10.059 0.687 -3.181 1.00 94.31 179 ALA A C 1
ATOM 1445 O O . ALA A 1 179 ? -10.961 0.895 -3.989 1.00 94.31 179 ALA A O 1
ATOM 1446 N N . LYS A 1 180 ? -9.266 1.667 -2.745 1.00 94.31 180 LYS A N 1
ATOM 1447 C CA . LYS A 1 180 ? -9.355 3.063 -3.184 1.00 94.31 180 LYS A CA 1
ATOM 1448 C C . LYS A 1 180 ? -8.177 3.427 -4.087 1.00 94.31 180 LYS A C 1
ATOM 1450 O O . LYS A 1 180 ? -7.013 3.220 -3.725 1.00 94.31 180 LYS A O 1
ATOM 1455 N N . THR A 1 181 ? -8.485 3.964 -5.263 1.00 92.88 181 THR A N 1
ATOM 1456 C CA . THR A 1 181 ? -7.508 4.344 -6.290 1.00 92.88 181 THR A CA 1
ATOM 1457 C C . THR A 1 181 ? -6.828 5.665 -5.973 1.00 92.88 181 THR A C 1
ATOM 1459 O O . THR A 1 181 ? -7.258 6.432 -5.109 1.00 92.88 181 THR A O 1
ATOM 1462 N N . PHE A 1 182 ? -5.764 5.953 -6.716 1.00 89.75 182 PHE A N 1
ATOM 1463 C CA . PHE A 1 182 ? -5.093 7.248 -6.699 1.00 89.75 182 PHE A CA 1
ATOM 1464 C C . PHE A 1 182 ? -6.047 8.420 -7.017 1.00 89.75 182 PHE A C 1
ATOM 1466 O O . PHE A 1 182 ? -5.974 9.470 -6.380 1.00 89.75 182 PHE A O 1
ATOM 1473 N N . GLU A 1 183 ? -7.013 8.209 -7.916 1.00 87.69 183 GLU A N 1
ATOM 1474 C CA . GLU A 1 183 ? -8.074 9.168 -8.272 1.00 87.69 183 GLU A CA 1
ATOM 1475 C C . GLU A 1 183 ? -9.211 9.275 -7.239 1.00 87.69 183 GLU A C 1
ATOM 1477 O O . GLU A 1 183 ? -10.143 10.049 -7.435 1.00 87.69 183 GLU A O 1
ATOM 1482 N N . LYS A 1 184 ? -9.129 8.549 -6.113 1.00 88.50 184 LYS A N 1
ATOM 1483 C CA . LYS A 1 184 ? -10.156 8.455 -5.053 1.00 88.50 184 LYS A CA 1
ATOM 1484 C C . LYS A 1 184 ? -11.448 7.730 -5.455 1.00 88.50 184 LYS A C 1
ATOM 1486 O O . LYS A 1 184 ? -12.353 7.645 -4.627 1.00 88.50 184 LYS A O 1
ATOM 1491 N N . ASN A 1 185 ? -11.502 7.166 -6.659 1.00 91.31 185 ASN A N 1
ATOM 1492 C CA . ASN A 1 185 ? -12.504 6.172 -7.037 1.00 91.31 185 ASN A CA 1
ATOM 1493 C C . ASN A 1 185 ? -12.277 4.868 -6.256 1.00 91.31 185 ASN A C 1
ATOM 1495 O O . ASN A 1 185 ? -11.210 4.641 -5.675 1.00 91.31 185 ASN A O 1
ATOM 1499 N N . HIS A 1 186 ? -13.284 4.005 -6.242 1.00 93.50 186 HIS A N 1
ATOM 1500 C CA . HIS A 1 186 ? -13.240 2.713 -5.575 1.00 93.50 186 HIS A CA 1
ATOM 1501 C C . HIS A 1 186 ? -13.345 1.576 -6.575 1.00 93.50 186 HIS A C 1
ATOM 1503 O O . HIS A 1 186 ? -13.922 1.707 -7.651 1.00 93.50 186 HIS A O 1
ATOM 1509 N N . ILE A 1 187 ? -12.738 0.459 -6.208 1.00 92.88 187 ILE A N 1
ATOM 1510 C CA . ILE A 1 187 ? -12.545 -0.680 -7.085 1.00 92.88 187 ILE A CA 1
ATOM 1511 C C . ILE A 1 187 ? -12.869 -1.949 -6.254 1.00 92.88 187 ILE A C 1
ATOM 1513 O O . ILE A 1 187 ? -12.420 -2.047 -5.110 1.00 92.88 187 ILE A O 1
ATOM 1517 N N . ARG A 1 188 ? -13.693 -2.877 -6.778 1.00 94.19 188 ARG A N 1
ATOM 1518 C CA . ARG A 1 188 ? -14.099 -4.133 -6.094 1.00 94.19 188 ARG A CA 1
ATOM 1519 C C . ARG A 1 188 ? -12.966 -5.149 -5.955 1.00 94.19 188 ARG A C 1
ATOM 1521 O O . ARG A 1 188 ? -11.912 -5.016 -6.576 1.00 94.19 188 ARG A O 1
ATOM 1528 N N . CYS A 1 189 ? -13.187 -6.172 -5.136 1.00 92.94 189 CYS A N 1
ATOM 1529 C CA . CYS A 1 189 ? -12.148 -7.118 -4.755 1.00 92.94 189 CYS A CA 1
ATOM 1530 C C . CYS A 1 189 ? -12.559 -8.566 -5.006 1.00 92.94 189 CYS A C 1
ATOM 1532 O O . CYS A 1 189 ? -13.673 -8.974 -4.691 1.00 92.94 189 CYS A O 1
ATOM 1534 N N . ARG A 1 190 ? -11.635 -9.372 -5.538 1.00 89.94 190 ARG A N 1
ATOM 1535 C CA . ARG A 1 190 ? -11.799 -10.817 -5.678 1.00 89.94 190 ARG A CA 1
ATOM 1536 C C . ARG A 1 190 ? -12.171 -11.477 -4.379 1.00 89.94 190 ARG A C 1
ATOM 1538 O O . ARG A 1 190 ? -11.408 -11.506 -3.417 1.00 89.94 190 ARG A O 1
ATOM 1545 N N . ARG A 1 191 ? -13.237 -12.246 -4.461 1.00 91.38 191 ARG A N 1
ATOM 1546 C CA . ARG A 1 191 ? -13.393 -13.422 -3.635 1.00 91.38 191 ARG A CA 1
ATOM 1547 C C . ARG A 1 191 ? -12.425 -14.513 -4.111 1.00 91.38 191 ARG A C 1
ATOM 1549 O O . ARG A 1 191 ? -12.527 -14.962 -5.248 1.00 91.38 191 ARG A O 1
ATOM 1556 N N . ALA A 1 192 ? -11.466 -14.933 -3.284 1.00 90.19 192 ALA A N 1
ATOM 1557 C CA . ALA A 1 192 ? -10.421 -15.879 -3.695 1.00 90.19 192 ALA A CA 1
ATOM 1558 C C . ALA A 1 192 ? -10.189 -17.004 -2.678 1.00 90.19 192 ALA A C 1
ATOM 1560 O O . ALA A 1 192 ? -10.438 -16.862 -1.480 1.00 90.19 192 ALA A O 1
ATOM 1561 N N . ARG A 1 193 ? -9.652 -18.125 -3.169 1.00 90.69 193 ARG A N 1
ATOM 1562 C CA . ARG A 1 193 ? -9.134 -19.219 -2.344 1.00 90.69 193 ARG A CA 1
ATOM 1563 C C . ARG A 1 193 ? -7.613 -19.179 -2.342 1.00 90.69 193 ARG A C 1
ATOM 1565 O O . ARG A 1 193 ? -6.978 -19.539 -3.330 1.00 90.69 193 ARG A O 1
ATOM 1572 N N . LYS A 1 194 ? -7.025 -18.815 -1.208 1.00 87.75 194 LYS A N 1
ATOM 1573 C CA . LYS A 1 194 ? -5.599 -19.009 -0.954 1.00 87.75 194 LYS A CA 1
ATOM 1574 C C . LYS A 1 194 ? -5.434 -20.315 -0.198 1.00 87.75 194 LYS A C 1
ATOM 1576 O O . LYS A 1 194 ? -5.680 -20.375 1.006 1.00 87.75 194 LYS A O 1
ATOM 1581 N N . VAL A 1 195 ? -5.066 -21.371 -0.919 1.00 84.69 195 VAL A N 1
ATOM 1582 C CA . VAL A 1 195 ? -4.758 -22.670 -0.313 1.00 84.69 195 VAL A CA 1
ATOM 1583 C C . VAL A 1 195 ? -3.588 -22.462 0.650 1.00 84.69 195 VAL A C 1
ATOM 1585 O O . VAL A 1 195 ? -2.494 -22.080 0.230 1.00 84.69 195 VAL A O 1
ATOM 1588 N N . SER A 1 196 ? -3.829 -22.659 1.949 1.00 72.94 196 SER A N 1
ATOM 1589 C CA . SER A 1 196 ? -2.747 -22.765 2.930 1.00 72.94 196 SER A CA 1
ATOM 1590 C C . SER A 1 196 ? -1.798 -23.870 2.460 1.00 72.94 196 SER A C 1
ATOM 1592 O O . SER A 1 196 ? -2.305 -24.929 2.087 1.00 72.94 196 SER A O 1
ATOM 1594 N N . PRO A 1 197 ? -0.466 -23.661 2.450 1.00 67.88 197 PRO A N 1
ATOM 1595 C CA . PRO A 1 197 ? 0.478 -24.712 2.079 1.00 67.88 197 PRO A CA 1
ATOM 1596 C C . PRO A 1 197 ? 0.145 -25.988 2.853 1.00 67.88 197 PRO A C 1
ATOM 1598 O O . PRO A 1 197 ? 0.002 -25.923 4.075 1.00 67.88 197 PRO A O 1
ATOM 1601 N N . ALA A 1 198 ? -0.068 -27.096 2.137 1.00 60.81 198 ALA A N 1
ATOM 1602 C CA . ALA A 1 198 ? -0.620 -28.310 2.728 1.00 60.81 198 ALA A CA 1
ATOM 1603 C C . ALA A 1 198 ? 0.237 -28.774 3.914 1.00 60.81 198 ALA A C 1
ATOM 1605 O O . ALA A 1 198 ? 1.466 -28.834 3.820 1.00 60.81 198 ALA A O 1
ATOM 1606 N N . THR A 1 199 ? -0.423 -29.096 5.028 1.00 55.75 199 THR A N 1
ATOM 1607 C CA . THR A 1 199 ? 0.230 -29.459 6.296 1.00 55.75 199 THR A CA 1
ATOM 1608 C C . THR A 1 199 ? 1.122 -30.699 6.163 1.00 55.75 199 THR A C 1
ATOM 1610 O O . THR A 1 199 ? 2.065 -30.853 6.933 1.00 55.75 199 THR A O 1
ATOM 1613 N N . ASP A 1 200 ? 0.895 -31.528 5.142 1.00 50.03 200 ASP A N 1
ATOM 1614 C CA . ASP A 1 200 ? 1.637 -32.765 4.867 1.00 50.03 200 ASP A CA 1
ATOM 1615 C C . ASP A 1 200 ? 3.093 -32.540 4.411 1.00 50.03 200 ASP A C 1
ATOM 1617 O O . ASP A 1 200 ? 3.869 -33.486 4.318 1.00 50.03 200 ASP A O 1
ATOM 1621 N N . ALA A 1 201 ? 3.531 -31.289 4.230 1.00 49.91 201 ALA A N 1
ATOM 1622 C CA . ALA A 1 201 ? 4.951 -30.944 4.106 1.00 49.91 201 ALA A CA 1
ATOM 1623 C C . ALA A 1 201 ? 5.720 -30.992 5.454 1.00 49.91 201 ALA A C 1
ATOM 1625 O O . ALA A 1 201 ? 6.761 -30.349 5.585 1.00 49.91 201 ALA A O 1
ATOM 1626 N N . ASN A 1 202 ? 5.217 -31.705 6.470 1.00 49.81 202 ASN A N 1
ATOM 1627 C CA . ASN A 1 202 ? 5.589 -31.542 7.885 1.00 49.81 202 ASN A CA 1
ATOM 1628 C C . ASN A 1 202 ? 7.012 -32.003 8.280 1.00 49.81 202 ASN A C 1
ATOM 1630 O O . ASN A 1 202 ? 7.447 -31.726 9.398 1.00 49.81 202 ASN A O 1
ATOM 1634 N N . GLU A 1 203 ? 7.756 -32.650 7.376 1.00 49.91 203 GLU A N 1
ATOM 1635 C CA . GLU A 1 203 ? 9.196 -32.939 7.545 1.00 49.91 203 GLU A CA 1
ATOM 1636 C C . GLU A 1 203 ? 10.120 -31.955 6.798 1.00 49.91 203 GLU A C 1
ATOM 1638 O O . GLU A 1 203 ? 11.297 -31.847 7.128 1.00 49.91 203 GLU A O 1
ATOM 1643 N N . LEU A 1 204 ? 9.598 -31.169 5.848 1.00 48.34 204 LEU A N 1
ATOM 1644 C CA . LEU A 1 204 ? 10.353 -30.144 5.099 1.00 48.34 204 LEU A CA 1
ATOM 1645 C C . LEU A 1 204 ? 10.007 -28.710 5.538 1.00 48.34 204 LEU A C 1
ATOM 1647 O O . LEU A 1 204 ? 10.804 -27.784 5.382 1.00 48.34 204 LEU A O 1
ATOM 1651 N N . SER A 1 205 ? 8.838 -28.506 6.148 1.00 46.16 205 SER A N 1
ATOM 1652 C CA . SER A 1 205 ? 8.408 -27.213 6.689 1.00 46.16 205 SER A CA 1
ATOM 1653 C C . SER A 1 205 ? 9.087 -26.852 8.016 1.00 46.16 205 SER A C 1
ATOM 1655 O O . SER A 1 205 ? 9.162 -25.669 8.341 1.00 46.16 205 SER A O 1
ATOM 1657 N N . GLN A 1 206 ? 9.682 -27.819 8.730 1.00 49.00 206 GLN A N 1
ATOM 1658 C CA . GLN A 1 206 ? 10.589 -27.532 9.852 1.00 49.00 206 GLN A CA 1
ATOM 1659 C C . GLN A 1 206 ? 11.892 -26.853 9.388 1.00 49.00 206 GLN A C 1
ATOM 1661 O O . GLN A 1 206 ? 12.506 -26.114 10.156 1.00 49.00 206 GLN A O 1
ATOM 1666 N N . THR A 1 207 ? 12.289 -27.032 8.121 1.00 49.59 207 THR A N 1
ATOM 1667 C CA . THR A 1 207 ? 13.439 -26.341 7.509 1.00 49.59 207 THR A CA 1
ATOM 1668 C C . THR A 1 207 ? 13.059 -25.018 6.834 1.00 49.59 207 THR A C 1
ATOM 1670 O O . THR A 1 207 ? 13.929 -24.175 6.605 1.00 49.59 207 THR A O 1
ATOM 1673 N N . LEU A 1 208 ? 11.768 -24.771 6.571 1.00 52.97 208 LEU A N 1
ATOM 1674 C CA . LEU A 1 208 ? 11.254 -23.448 6.195 1.00 52.97 208 LEU A CA 1
ATOM 1675 C C . LEU A 1 208 ? 11.180 -22.544 7.433 1.00 52.97 208 LEU A C 1
ATOM 1677 O O . LEU A 1 208 ? 10.101 -22.185 7.911 1.00 52.97 208 LEU A O 1
ATOM 1681 N N . ALA A 1 209 ? 12.358 -22.157 7.931 1.00 60.19 209 ALA A N 1
ATOM 1682 C CA . ALA A 1 209 ? 12.523 -21.165 8.984 1.00 60.19 209 ALA A CA 1
ATOM 1683 C C . ALA A 1 209 ? 11.583 -19.975 8.732 1.00 60.19 209 ALA A C 1
ATOM 1685 O O . ALA A 1 209 ? 11.611 -19.388 7.645 1.00 60.19 209 ALA A O 1
ATOM 1686 N N . LYS A 1 210 ? 10.728 -19.660 9.724 1.00 67.44 210 LYS A N 1
ATOM 1687 C CA . LYS A 1 210 ? 9.692 -18.609 9.650 1.00 67.44 210 LYS A CA 1
ATOM 1688 C C . LYS A 1 210 ? 10.256 -17.399 8.919 1.00 67.44 210 LYS A C 1
ATOM 1690 O O . LYS A 1 210 ? 11.167 -16.777 9.452 1.00 67.44 210 LYS A O 1
ATOM 1695 N N . LEU A 1 211 ? 9.729 -17.093 7.730 1.00 73.06 211 LEU A N 1
ATOM 1696 C CA . LEU A 1 211 ? 10.301 -16.095 6.821 1.00 73.06 211 LEU A CA 1
ATOM 1697 C C . LEU A 1 211 ? 10.602 -14.799 7.593 1.00 73.06 211 LEU A C 1
ATOM 1699 O O . LEU A 1 211 ? 9.680 -14.084 7.977 1.00 73.06 211 LEU A O 1
ATOM 1703 N N . THR A 1 212 ? 11.874 -14.541 7.900 1.00 82.44 212 THR A N 1
ATOM 1704 C CA . THR A 1 212 ? 12.276 -13.414 8.751 1.00 82.44 212 THR A CA 1
ATOM 1705 C C . THR A 1 212 ? 12.503 -12.173 7.913 1.00 82.44 212 THR A C 1
ATOM 1707 O O . THR A 1 212 ? 13.080 -12.254 6.830 1.00 82.44 212 THR A O 1
ATOM 1710 N N . ARG A 1 213 ? 12.140 -11.013 8.451 1.00 85.00 213 ARG A N 1
ATOM 1711 C CA . ARG A 1 213 ? 12.529 -9.713 7.909 1.00 85.00 213 ARG A CA 1
ATOM 1712 C C . ARG A 1 213 ? 13.777 -9.226 8.622 1.00 85.00 213 ARG A C 1
ATOM 1714 O O . ARG A 1 213 ? 13.728 -8.956 9.817 1.00 85.00 213 ARG A O 1
ATOM 1721 N N . ASP A 1 214 ? 14.875 -9.099 7.885 1.00 93.44 214 ASP A N 1
ATOM 1722 C CA . ASP A 1 214 ? 16.060 -8.382 8.354 1.00 93.44 214 ASP A CA 1
ATOM 1723 C C . ASP A 1 214 ? 15.759 -6.874 8.456 1.00 93.44 214 ASP A C 1
ATOM 1725 O O . ASP A 1 214 ? 15.116 -6.274 7.585 1.00 93.44 214 ASP A O 1
ATOM 1729 N N . GLY A 1 215 ? 16.249 -6.240 9.518 1.00 94.31 215 GLY A N 1
ATOM 1730 C CA . GLY A 1 215 ? 16.120 -4.802 9.718 1.00 94.31 215 GLY A CA 1
ATOM 1731 C C . GLY A 1 215 ? 16.860 -4.316 10.958 1.00 94.31 215 GLY A C 1
ATOM 1732 O O . GLY A 1 215 ? 17.796 -4.965 11.431 1.00 94.31 215 GLY A O 1
ATOM 1733 N N . TYR A 1 216 ? 16.444 -3.160 11.472 1.00 95.56 216 TYR A N 1
ATOM 1734 C CA . TYR A 1 216 ? 17.015 -2.558 12.678 1.00 95.56 216 TYR A CA 1
ATOM 1735 C C . TYR A 1 216 ? 15.920 -2.096 13.638 1.00 95.56 216 TYR A C 1
ATOM 1737 O O . TYR A 1 216 ? 14.935 -1.516 13.188 1.00 95.56 216 TYR A O 1
ATOM 1745 N N . ILE A 1 217 ? 16.106 -2.300 14.941 1.00 91.69 217 ILE A N 1
ATOM 1746 C CA . ILE A 1 217 ? 15.201 -1.837 15.999 1.00 91.69 217 ILE A CA 1
ATOM 1747 C C . ILE A 1 217 ? 15.823 -0.638 16.721 1.00 91.69 217 ILE A C 1
ATOM 1749 O O . ILE A 1 217 ? 16.936 -0.712 17.244 1.00 91.69 217 ILE A O 1
ATOM 1753 N N . CYS A 1 218 ? 15.091 0.475 16.752 1.00 91.00 218 CYS A N 1
ATOM 1754 C CA . CYS A 1 218 ? 15.419 1.665 17.533 1.00 91.00 218 CYS A CA 1
ATOM 1755 C C . CYS A 1 218 ? 14.309 1.901 18.567 1.00 91.00 218 CYS A C 1
ATOM 1757 O O . CYS A 1 218 ? 13.221 2.333 18.178 1.00 91.00 218 CYS A O 1
ATOM 1759 N N . GLN A 1 219 ? 14.579 1.666 19.857 1.00 89.06 219 GLN A N 1
ATOM 1760 C CA . GLN A 1 219 ? 13.530 1.591 20.892 1.00 89.06 219 GLN A CA 1
ATOM 1761 C C . GLN A 1 219 ? 12.485 0.542 20.466 1.00 89.06 219 GLN A C 1
ATOM 1763 O O . GLN A 1 219 ? 12.857 -0.607 20.264 1.00 89.06 219 GLN A O 1
ATOM 1768 N N . ASP A 1 220 ? 11.233 0.936 20.233 1.00 82.88 220 ASP A N 1
ATOM 1769 C CA . ASP A 1 220 ? 10.143 0.038 19.822 1.00 82.88 220 ASP A CA 1
ATOM 1770 C C . ASP A 1 220 ? 9.815 0.119 18.312 1.00 82.88 220 ASP A C 1
ATOM 1772 O O . ASP A 1 220 ? 8.783 -0.378 17.859 1.00 82.88 220 ASP A O 1
ATOM 1776 N N . GLU A 1 221 ? 10.654 0.787 17.506 1.00 86.25 221 GLU A N 1
ATOM 1777 C CA . GLU A 1 221 ? 10.415 1.006 16.072 1.00 86.25 221 GLU A CA 1
ATOM 1778 C C . GLU A 1 221 ? 11.357 0.165 15.195 1.00 86.25 221 GLU A C 1
ATOM 1780 O O . GLU A 1 221 ? 12.580 0.325 15.243 1.00 86.25 221 GLU A O 1
ATOM 1785 N N . PHE A 1 222 ? 10.779 -0.705 14.357 1.00 88.62 222 PHE A N 1
ATOM 1786 C CA . PHE A 1 222 ? 11.511 -1.565 13.422 1.00 88.62 222 PHE A CA 1
ATOM 1787 C C . PHE A 1 222 ? 11.597 -0.976 12.007 1.00 88.62 222 PHE A C 1
ATOM 1789 O O . PHE A 1 222 ? 10.591 -0.677 11.359 1.00 88.62 222 PHE A O 1
ATOM 1796 N N . PHE A 1 223 ? 12.821 -0.900 11.490 1.00 88.25 223 PHE A N 1
ATOM 1797 C CA . PHE A 1 223 ? 13.169 -0.394 10.169 1.00 88.25 223 PHE A CA 1
ATOM 1798 C C . PHE A 1 223 ? 13.544 -1.542 9.229 1.00 88.25 223 PHE A C 1
ATOM 1800 O O . PHE A 1 223 ? 14.654 -2.072 9.287 1.00 88.25 223 PHE A O 1
ATOM 1807 N N . HIS A 1 224 ? 12.620 -1.898 8.335 1.00 89.12 224 HIS A N 1
ATOM 1808 C CA . HIS A 1 224 ? 12.809 -2.956 7.341 1.00 89.12 224 HIS A CA 1
ATOM 1809 C C . HIS A 1 224 ? 13.955 -2.661 6.362 1.00 89.12 224 HIS A C 1
ATOM 1811 O O . HIS A 1 224 ? 14.047 -1.544 5.845 1.00 89.12 224 HIS A O 1
ATOM 1817 N N . TYR A 1 225 ? 14.769 -3.664 6.020 1.00 90.12 225 TYR A N 1
ATOM 1818 C CA . TYR A 1 225 ? 15.917 -3.469 5.128 1.00 90.12 225 TYR A CA 1
ATOM 1819 C C . TYR A 1 225 ? 15.536 -2.915 3.738 1.00 90.12 225 TYR A C 1
ATOM 1821 O O . TYR A 1 225 ? 16.179 -1.981 3.257 1.00 90.12 225 TYR A O 1
ATOM 1829 N N . ASP A 1 226 ? 14.444 -3.385 3.124 1.00 83.88 226 ASP A N 1
ATOM 1830 C CA . ASP A 1 226 ? 13.953 -2.851 1.834 1.00 83.88 226 ASP A CA 1
ATOM 1831 C C . ASP A 1 226 ? 13.580 -1.361 1.917 1.00 83.88 226 ASP A C 1
ATOM 1833 O O . ASP A 1 226 ? 13.846 -0.586 0.998 1.00 83.88 226 ASP A O 1
ATOM 1837 N N . TYR A 1 227 ? 13.001 -0.926 3.045 1.00 85.38 227 TYR A N 1
ATOM 1838 C CA . TYR A 1 227 ? 12.664 0.482 3.261 1.00 85.38 227 TYR A CA 1
ATOM 1839 C C . TYR A 1 227 ? 13.936 1.333 3.337 1.00 85.38 227 TYR A C 1
ATOM 1841 O O . TYR A 1 227 ? 14.031 2.360 2.660 1.00 85.38 227 TYR A O 1
ATOM 1849 N N . LEU A 1 228 ? 14.951 0.871 4.074 1.00 91.25 228 LEU A N 1
ATOM 1850 C CA . LEU A 1 228 ? 16.259 1.530 4.135 1.00 91.25 228 LEU A CA 1
ATOM 1851 C C . LEU A 1 228 ? 16.955 1.554 2.764 1.00 91.25 228 LEU A C 1
ATOM 1853 O O . LEU A 1 228 ? 17.550 2.566 2.393 1.00 91.25 228 LEU A O 1
ATOM 1857 N N . THR A 1 229 ? 16.811 0.486 1.979 1.00 92.00 229 THR A N 1
ATOM 1858 C CA . THR A 1 229 ? 17.333 0.375 0.607 1.00 92.00 229 THR A CA 1
ATOM 1859 C C . THR A 1 229 ? 16.683 1.398 -0.330 1.00 92.00 229 THR A C 1
ATOM 1861 O O . THR A 1 229 ? 17.392 2.087 -1.066 1.00 92.00 229 THR A O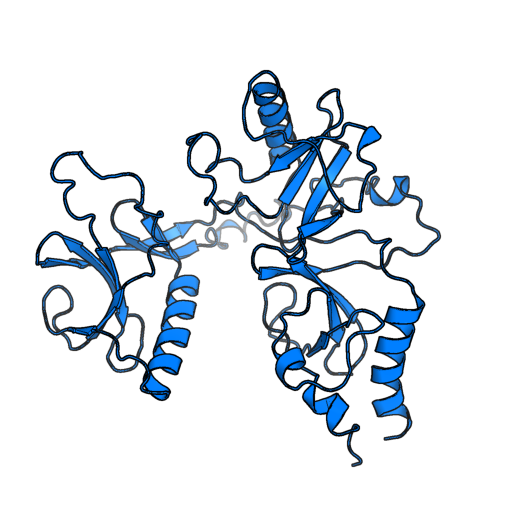 1
ATOM 1864 N N . SER A 1 230 ? 15.365 1.607 -0.228 1.00 83.00 230 SER A N 1
ATOM 1865 C CA . SER A 1 230 ? 14.657 2.640 -1.003 1.00 83.00 230 SER A CA 1
ATOM 1866 C C . SER A 1 230 ? 15.124 4.069 -0.672 1.00 83.00 230 SER A C 1
ATOM 1868 O O . SER A 1 230 ? 15.190 4.931 -1.552 1.00 83.00 230 SER A O 1
ATOM 1870 N N . ILE A 1 231 ? 15.508 4.329 0.586 1.00 87.44 231 ILE A N 1
ATOM 1871 C CA . ILE A 1 231 ? 16.065 5.624 1.004 1.00 87.44 231 ILE A CA 1
ATOM 1872 C C . ILE A 1 231 ? 17.494 5.778 0.483 1.00 87.44 231 ILE A C 1
ATOM 1874 O O . ILE A 1 231 ? 17.816 6.831 -0.063 1.00 87.44 231 ILE A O 1
ATOM 1878 N N . ARG A 1 232 ? 18.329 4.737 0.604 1.00 94.88 232 ARG A N 1
ATOM 1879 C CA . ARG A 1 232 ? 19.695 4.708 0.060 1.00 94.88 232 ARG A CA 1
ATOM 1880 C C . ARG A 1 232 ? 19.711 5.104 -1.416 1.00 94.88 232 ARG A C 1
ATOM 1882 O O . ARG A 1 232 ? 20.437 6.016 -1.789 1.00 94.88 232 ARG A O 1
ATOM 1889 N N . GLU A 1 233 ? 18.899 4.449 -2.242 1.00 92.75 233 GLU A N 1
ATOM 1890 C CA . GLU A 1 233 ? 18.866 4.690 -3.693 1.00 92.75 233 GLU A CA 1
ATOM 1891 C C . GLU A 1 233 ? 18.434 6.109 -4.048 1.00 92.75 233 GLU A C 1
ATOM 1893 O O . GLU A 1 233 ? 18.944 6.706 -4.996 1.00 92.75 233 GLU A O 1
ATOM 1898 N N . LYS A 1 234 ? 17.508 6.672 -3.268 1.00 88.25 234 LYS A N 1
ATOM 1899 C CA . LYS A 1 234 ? 17.114 8.069 -3.410 1.00 88.25 234 LYS A CA 1
ATOM 1900 C C . LYS A 1 234 ? 18.263 9.016 -3.061 1.00 88.25 234 LYS A C 1
ATOM 1902 O O . LYS A 1 234 ? 18.541 9.931 -3.827 1.00 88.25 234 LYS A O 1
ATOM 1907 N N . VAL A 1 235 ? 18.930 8.779 -1.934 1.00 92.00 235 VAL A N 1
ATOM 1908 C CA . VAL A 1 235 ? 20.057 9.589 -1.456 1.00 92.00 235 VAL A CA 1
ATOM 1909 C C . VAL A 1 235 ? 21.239 9.537 -2.423 1.00 92.00 235 VAL A C 1
ATOM 1911 O O . VAL A 1 235 ? 21.851 10.566 -2.686 1.00 92.00 235 VAL A O 1
ATOM 1914 N N . GLN A 1 236 ? 21.525 8.368 -2.995 1.00 93.75 236 GLN A N 1
ATOM 1915 C CA . GLN A 1 236 ? 22.571 8.195 -3.998 1.00 93.75 236 GLN A CA 1
ATOM 1916 C C . GLN A 1 236 ? 22.295 9.058 -5.245 1.00 93.75 236 GLN A C 1
ATOM 1918 O O . GLN A 1 236 ? 23.145 9.853 -5.641 1.00 93.75 236 GLN A O 1
ATOM 1923 N N . LYS A 1 237 ? 21.066 9.019 -5.782 1.00 90.50 237 LYS A N 1
ATOM 1924 C CA . LYS A 1 237 ? 20.637 9.875 -6.909 1.00 90.50 237 LYS A CA 1
ATOM 1925 C C . LYS A 1 237 ? 20.650 11.375 -6.566 1.00 90.50 237 LYS A C 1
ATOM 1927 O O . LYS A 1 237 ? 20.993 12.208 -7.405 1.00 90.50 237 LYS A O 1
ATOM 1932 N N . GLU A 1 238 ? 20.287 11.746 -5.334 1.00 89.50 238 GLU A N 1
ATOM 1933 C CA . GLU A 1 238 ? 20.357 13.134 -4.837 1.00 89.50 238 GLU A CA 1
ATOM 1934 C C . GLU A 1 238 ? 21.816 13.628 -4.682 1.00 89.50 238 GLU A C 1
ATOM 1936 O O . GLU A 1 238 ? 22.090 14.813 -4.895 1.00 89.50 238 GLU A O 1
ATOM 1941 N N . ALA A 1 239 ? 22.764 12.730 -4.384 1.00 89.81 239 ALA A N 1
ATOM 1942 C CA . ALA A 1 239 ? 24.195 13.028 -4.311 1.00 89.81 239 ALA A CA 1
ATOM 1943 C C . ALA A 1 239 ? 24.848 13.149 -5.701 1.00 89.81 239 ALA A C 1
ATOM 1945 O O . ALA A 1 239 ? 25.586 14.105 -5.941 1.00 89.81 239 ALA A O 1
ATOM 1946 N N . GLU A 1 240 ? 24.526 12.247 -6.636 1.00 91.00 240 GLU A N 1
ATOM 1947 C CA . GLU A 1 240 ? 24.960 12.304 -8.046 1.00 91.00 240 GLU A CA 1
ATOM 1948 C C . GLU A 1 240 ? 24.554 13.629 -8.716 1.00 91.00 240 GLU A C 1
ATOM 1950 O O . GLU A 1 240 ? 25.330 14.237 -9.452 1.00 91.00 240 GLU A O 1
ATOM 1955 N N . THR A 1 241 ? 23.355 14.126 -8.397 1.00 89.62 241 THR A N 1
ATOM 1956 C CA . THR A 1 241 ? 22.822 15.405 -8.901 1.00 89.62 241 THR A CA 1
ATOM 1957 C C . THR A 1 241 ? 23.286 16.638 -8.114 1.00 89.62 241 THR A C 1
ATOM 1959 O O . THR A 1 241 ? 22.891 17.754 -8.448 1.00 89.62 241 THR A O 1
ATOM 1962 N N . LYS A 1 242 ? 24.136 16.469 -7.087 1.00 81.75 242 LYS A N 1
ATOM 1963 C CA . LYS A 1 242 ? 24.672 17.529 -6.205 1.00 81.75 242 LYS A CA 1
ATOM 1964 C C . LYS A 1 242 ? 23.608 18.409 -5.518 1.00 81.75 242 LYS A C 1
ATOM 1966 O O . LYS A 1 242 ? 23.933 19.492 -5.039 1.00 81.75 242 LYS A O 1
ATOM 1971 N N . LEU A 1 243 ? 22.353 17.956 -5.437 1.00 74.12 243 LEU A N 1
ATOM 1972 C CA . LEU A 1 243 ? 21.239 18.750 -4.898 1.00 74.12 243 LEU A CA 1
ATOM 1973 C C . LEU A 1 243 ? 21.310 18.904 -3.374 1.00 74.12 243 LEU A C 1
ATOM 1975 O O . LEU A 1 243 ? 21.017 19.971 -2.839 1.00 74.12 243 LEU A O 1
ATOM 1979 N N . SER A 1 244 ? 21.705 17.842 -2.672 1.00 79.25 244 SER A N 1
ATOM 1980 C CA . SER A 1 244 ? 21.983 17.879 -1.236 1.00 79.25 244 SER A CA 1
ATOM 1981 C C . SER A 1 244 ? 22.810 16.668 -0.825 1.00 79.25 244 SER A C 1
ATOM 1983 O O . SER A 1 244 ? 22.366 15.534 -1.003 1.00 79.25 244 SER A O 1
ATOM 1985 N N . LEU A 1 245 ? 23.982 16.895 -0.232 1.00 76.81 245 LEU A N 1
ATOM 1986 C CA . LEU A 1 245 ? 24.770 15.817 0.361 1.00 76.81 245 LEU A CA 1
ATOM 1987 C C . LEU A 1 245 ? 24.240 15.467 1.765 1.00 76.81 245 LEU A C 1
ATOM 1989 O O . LEU A 1 245 ? 23.878 16.372 2.525 1.00 76.81 245 LEU A O 1
ATOM 1993 N N . PRO A 1 246 ? 24.213 14.176 2.146 1.00 88.88 246 PRO A N 1
ATOM 1994 C CA . PRO A 1 246 ? 23.974 13.762 3.525 1.00 88.88 246 PRO A CA 1
ATOM 1995 C C . PRO A 1 246 ? 24.967 14.380 4.514 1.00 88.88 246 PRO A C 1
ATOM 1997 O O . PRO A 1 246 ? 26.088 14.749 4.158 1.00 88.88 246 PRO A O 1
ATOM 2000 N N . ARG A 1 247 ? 24.594 14.429 5.798 1.00 93.94 247 ARG A N 1
ATOM 2001 C CA . ARG A 1 247 ? 25.482 14.949 6.843 1.00 93.94 247 ARG A CA 1
ATOM 2002 C C . ARG A 1 247 ? 26.646 13.981 7.063 1.00 93.94 247 ARG A C 1
ATOM 2004 O O . ARG A 1 247 ? 26.437 12.895 7.593 1.00 93.94 247 ARG A O 1
ATOM 2011 N N . TYR A 1 248 ? 27.859 14.393 6.708 1.00 96.62 248 TYR A N 1
ATOM 2012 C CA . TYR A 1 248 ? 29.081 13.655 7.033 1.00 96.62 248 TYR A CA 1
ATOM 2013 C C . TYR A 1 248 ? 29.269 13.521 8.554 1.00 96.62 248 TYR A C 1
ATOM 2015 O O . TYR A 1 248 ? 28.967 14.451 9.311 1.00 96.62 248 TYR A O 1
ATOM 2023 N N . TYR A 1 249 ? 29.754 12.363 8.998 1.00 97.12 249 TYR A N 1
ATOM 2024 C CA . TYR A 1 249 ? 29.943 12.032 10.404 1.00 97.12 249 TYR A CA 1
ATOM 2025 C C . TYR A 1 249 ? 31.156 11.120 10.631 1.00 97.12 249 TYR A C 1
ATOM 2027 O O . TYR A 1 249 ? 31.353 10.123 9.939 1.00 97.12 249 TYR A O 1
ATOM 2035 N N . THR A 1 250 ? 31.943 11.457 11.652 1.00 96.50 250 THR A N 1
ATOM 2036 C CA . THR A 1 250 ? 33.109 10.703 12.132 1.00 96.50 250 THR A CA 1
ATOM 2037 C C . THR A 1 250 ? 33.094 10.715 13.657 1.00 96.50 250 THR A C 1
ATOM 2039 O O . THR A 1 250 ? 33.583 11.657 14.280 1.00 96.50 250 THR A O 1
ATOM 2042 N N . GLY A 1 251 ? 32.489 9.697 14.268 1.00 96.25 251 GLY A N 1
ATOM 2043 C CA . GLY A 1 251 ? 32.354 9.606 15.722 1.00 96.25 251 GLY A CA 1
ATOM 2044 C C . GLY A 1 251 ? 31.696 8.307 16.189 1.00 96.25 251 GLY A C 1
ATOM 2045 O O . GLY A 1 251 ? 31.364 7.430 15.383 1.00 96.25 251 GLY A O 1
ATOM 2046 N N . ALA A 1 252 ? 31.516 8.179 17.502 1.00 95.75 252 ALA A N 1
ATOM 2047 C CA . ALA A 1 252 ? 30.783 7.067 18.102 1.00 95.75 252 ALA A CA 1
ATOM 2048 C C . ALA A 1 252 ? 29.298 7.114 17.683 1.00 95.75 252 ALA A C 1
ATOM 2050 O O . ALA A 1 252 ? 28.718 8.196 17.638 1.00 95.75 252 ALA A O 1
ATOM 2051 N N . PRO A 1 253 ? 28.651 5.981 17.363 1.00 96.88 253 PRO A N 1
ATOM 2052 C CA . PRO A 1 253 ? 29.080 4.603 17.612 1.00 96.88 253 PRO A CA 1
ATOM 2053 C C . PRO A 1 253 ? 29.704 3.903 16.387 1.00 96.88 253 PRO A C 1
ATOM 2055 O O . PRO A 1 253 ? 29.846 2.682 16.392 1.00 96.88 253 PRO A O 1
ATOM 2058 N N . PHE A 1 254 ? 30.023 4.631 15.310 1.00 95.88 254 PHE A N 1
ATOM 2059 C CA . PHE A 1 254 ? 30.466 4.029 14.039 1.00 95.88 254 PHE A CA 1
ATOM 2060 C C . PHE A 1 254 ? 31.981 4.051 13.838 1.00 95.88 254 PHE A C 1
ATOM 2062 O O . PHE A 1 254 ? 32.500 3.200 13.119 1.00 95.88 254 PHE A O 1
ATOM 2069 N N . HIS A 1 255 ? 32.685 5.007 14.457 1.00 95.31 255 HIS A N 1
ATOM 2070 C CA . HIS A 1 255 ? 34.153 5.152 14.457 1.00 95.31 255 HIS A CA 1
ATOM 2071 C C . HIS A 1 255 ? 34.816 5.164 13.064 1.00 95.31 255 HIS A C 1
ATOM 2073 O O . HIS A 1 255 ? 36.029 5.040 12.936 1.00 95.31 255 HIS A O 1
ATOM 2079 N N . THR A 1 256 ? 34.017 5.355 12.017 1.00 96.50 256 THR A N 1
ATOM 2080 C CA . THR A 1 256 ? 34.405 5.335 10.607 1.00 96.50 256 THR A CA 1
ATOM 2081 C C . THR A 1 256 ? 33.648 6.446 9.871 1.00 96.50 256 THR A C 1
ATOM 2083 O O . THR A 1 256 ? 32.525 6.777 10.273 1.00 96.50 256 THR A O 1
ATOM 2086 N N . PRO A 1 257 ? 34.240 7.059 8.827 1.00 98.00 257 PRO A N 1
ATOM 2087 C CA . PRO A 1 257 ? 33.558 8.034 7.982 1.00 98.00 257 PRO A CA 1
ATOM 2088 C C . PRO A 1 257 ? 32.243 7.494 7.419 1.00 98.00 257 PRO A C 1
ATOM 2090 O O . PRO A 1 257 ? 32.215 6.473 6.731 1.00 98.00 257 PRO A O 1
ATOM 2093 N N . CYS A 1 258 ? 31.150 8.192 7.707 1.00 98.06 258 CYS A N 1
ATOM 2094 C CA . CYS A 1 258 ? 29.815 7.810 7.272 1.00 98.06 258 CYS A CA 1
ATOM 2095 C C . CYS A 1 258 ? 28.924 9.034 7.016 1.00 98.06 258 CYS A C 1
ATOM 2097 O O . CYS A 1 258 ? 29.267 10.178 7.315 1.00 98.06 258 CYS A O 1
ATOM 2099 N N . TYR A 1 259 ? 27.761 8.770 6.439 1.00 97.69 259 TYR A N 1
ATOM 2100 C CA . TYR A 1 259 ? 26.715 9.721 6.117 1.00 97.69 259 TYR A CA 1
ATOM 2101 C C . TYR A 1 259 ? 25.480 9.452 6.977 1.00 97.69 259 TYR A C 1
ATOM 2103 O O . TYR A 1 259 ? 24.935 8.349 6.977 1.00 97.69 259 TYR A O 1
ATOM 2111 N N . LEU A 1 260 ? 25.005 10.485 7.670 1.00 97.31 260 LEU A N 1
ATOM 2112 C CA . LEU A 1 260 ? 23.755 10.480 8.422 1.00 97.31 260 LEU A CA 1
ATOM 2113 C C . LEU A 1 260 ? 22.639 11.083 7.565 1.00 97.31 260 LEU A C 1
ATOM 2115 O O . LEU A 1 260 ? 22.614 12.288 7.291 1.00 97.31 260 LEU A O 1
ATOM 2119 N N . VAL A 1 261 ? 21.687 10.240 7.176 1.00 95.56 261 VAL A N 1
ATOM 2120 C CA . VAL A 1 261 ? 20.475 10.625 6.450 1.00 95.56 261 VAL A CA 1
ATOM 2121 C C . VAL A 1 261 ? 19.321 10.672 7.454 1.00 95.56 261 VAL A C 1
ATOM 2123 O O . VAL A 1 261 ? 18.909 9.615 7.933 1.00 95.56 261 VAL A O 1
ATOM 2126 N N . PRO A 1 262 ? 18.774 11.849 7.807 1.00 93.06 262 PRO A N 1
ATOM 2127 C CA . PRO A 1 262 ? 17.612 11.904 8.687 1.00 93.06 262 PRO A CA 1
ATOM 2128 C C . PRO A 1 262 ? 16.427 11.228 8.000 1.00 93.06 262 PRO A C 1
ATOM 2130 O O . PRO A 1 262 ? 16.133 11.526 6.835 1.00 93.06 262 PRO A O 1
ATOM 2133 N N . PHE A 1 263 ? 15.702 10.361 8.710 1.00 87.56 263 PHE A N 1
ATOM 2134 C CA . PHE A 1 263 ? 14.409 9.936 8.188 1.00 87.56 263 PHE A CA 1
ATOM 2135 C C . PHE A 1 263 ? 13.517 11.165 8.045 1.00 87.56 263 PHE A C 1
ATOM 2137 O O . PHE A 1 263 ? 13.482 12.043 8.911 1.00 87.56 263 PHE A O 1
ATOM 2144 N N . LYS A 1 264 ? 12.766 11.230 6.942 1.00 78.62 264 LYS A N 1
ATOM 2145 C CA . LYS A 1 264 ? 11.699 12.218 6.807 1.00 78.62 264 LYS A CA 1
ATOM 2146 C C . LYS A 1 264 ? 10.563 11.795 7.728 1.00 78.62 264 LYS A C 1
ATOM 2148 O O . LYS A 1 264 ? 9.590 11.191 7.276 1.00 78.62 264 LYS A O 1
ATOM 2153 N N . GLU A 1 265 ? 10.689 12.138 9.010 1.00 65.94 265 GLU A N 1
ATOM 2154 C CA . GLU A 1 265 ? 9.545 12.262 9.901 1.00 65.94 265 GLU A CA 1
ATOM 2155 C C . GLU A 1 265 ? 8.472 13.020 9.125 1.00 65.94 265 GLU A C 1
ATOM 2157 O O . GLU A 1 265 ? 8.671 14.165 8.699 1.00 65.94 265 GLU A O 1
ATOM 2162 N N . LYS A 1 266 ? 7.337 12.358 8.886 1.00 59.38 266 LYS A N 1
ATOM 2163 C CA . LYS A 1 266 ? 6.152 13.030 8.363 1.00 59.38 266 LYS A CA 1
ATOM 2164 C C . LYS A 1 266 ? 5.810 14.079 9.407 1.00 59.38 266 LYS A C 1
ATOM 2166 O O . LYS A 1 266 ? 5.259 13.713 10.443 1.00 59.38 266 LYS A O 1
ATOM 2171 N N . ARG A 1 267 ? 6.197 15.340 9.165 1.00 50.62 267 ARG A N 1
ATOM 2172 C CA . ARG A 1 267 ? 5.958 16.467 10.074 1.00 50.62 267 ARG A CA 1
ATOM 2173 C C . ARG A 1 267 ? 4.487 16.429 10.472 1.00 50.62 267 ARG A C 1
ATOM 2175 O O . ARG A 1 267 ? 3.638 16.872 9.700 1.00 50.62 267 ARG A O 1
ATOM 2182 N N . LYS A 1 268 ? 4.190 15.905 11.668 1.00 50.84 268 LYS A N 1
ATOM 2183 C CA . LYS A 1 268 ? 2.882 16.071 12.302 1.00 50.84 268 LYS A CA 1
ATOM 2184 C C . LYS A 1 268 ? 2.705 17.580 12.370 1.00 50.84 268 LYS A C 1
ATOM 2186 O O . LYS A 1 268 ? 3.544 18.262 12.953 1.00 50.84 268 LYS A O 1
ATOM 2191 N N . SER A 1 269 ? 1.735 18.101 11.625 1.00 48.41 269 SER A N 1
ATOM 2192 C CA . SER A 1 269 ? 1.643 19.520 11.291 1.00 48.41 269 SER A CA 1
ATOM 2193 C C . SER A 1 269 ? 1.532 20.349 12.568 1.00 48.41 269 SER A C 1
ATOM 2195 O O . SER A 1 269 ? 0.457 20.449 13.150 1.00 48.41 269 SER A O 1
ATOM 2197 N N . PHE A 1 270 ? 2.654 20.927 13.006 1.00 49.09 270 PHE A N 1
ATOM 2198 C CA . PHE A 1 270 ? 2.859 21.492 14.346 1.00 49.09 270 PHE A CA 1
ATOM 2199 C C . PHE A 1 270 ? 2.186 22.870 14.533 1.00 49.09 270 PHE A C 1
ATOM 2201 O O . PHE A 1 270 ? 2.744 23.781 15.141 1.00 49.09 270 PHE A O 1
ATOM 2208 N N . LYS A 1 271 ? 0.966 23.040 14.007 1.00 53.66 271 LYS A N 1
ATOM 2209 C CA . LYS A 1 271 ? 0.138 24.240 14.203 1.00 53.66 271 LYS A CA 1
ATOM 2210 C C . LYS A 1 271 ? -0.466 24.331 15.615 1.00 53.66 271 LYS A C 1
ATOM 2212 O O . LYS A 1 271 ? -0.978 25.384 15.971 1.00 53.66 271 LYS A O 1
ATOM 2217 N N . GLU A 1 272 ? -0.375 23.271 16.423 1.00 54.31 272 GLU A N 1
ATOM 2218 C CA . GLU A 1 272 ? -1.213 23.080 17.620 1.00 54.31 272 GLU A CA 1
ATOM 2219 C C . GLU A 1 272 ? -0.456 23.080 18.968 1.00 54.31 272 GLU A C 1
ATOM 2221 O O . GLU A 1 272 ? -1.000 22.685 19.993 1.00 54.31 272 GLU A O 1
ATOM 2226 N N . LYS A 1 273 ? 0.805 23.539 19.015 1.00 45.94 273 LYS A N 1
ATOM 2227 C CA . LYS A 1 273 ? 1.541 23.735 20.287 1.00 45.94 273 LYS A CA 1
ATOM 2228 C C . LYS A 1 273 ? 2.201 25.110 20.411 1.00 45.94 273 LYS A C 1
ATOM 2230 O O . LYS A 1 273 ? 3.392 25.232 20.680 1.00 45.94 273 LYS A O 1
ATOM 2235 N N . ARG A 1 274 ? 1.393 26.169 20.305 1.00 51.62 274 ARG A N 1
ATOM 2236 C CA . ARG A 1 274 ? 1.675 27.417 21.037 1.00 51.62 274 ARG A CA 1
ATOM 2237 C C . ARG A 1 274 ? 1.115 27.252 22.460 1.00 51.62 274 ARG A C 1
ATOM 2239 O O . ARG A 1 274 ? -0.058 26.928 22.585 1.00 51.62 274 ARG A O 1
ATOM 2246 N N . LYS A 1 275 ? 1.930 27.529 23.492 1.00 56.34 275 LYS A N 1
ATOM 2247 C CA . LYS A 1 275 ? 1.598 27.576 24.946 1.00 56.34 275 LYS A CA 1
ATOM 2248 C C . LYS A 1 275 ? 1.729 26.307 25.821 1.00 56.34 275 LYS A C 1
ATOM 2250 O O . LYS A 1 275 ? 1.277 26.357 26.959 1.00 56.34 275 LYS A O 1
ATOM 2255 N N . SER A 1 276 ? 2.382 25.216 25.402 1.00 51.44 276 SER A N 1
ATOM 2256 C CA . SER A 1 276 ? 2.706 24.119 26.344 1.00 51.44 276 SER A CA 1
ATOM 2257 C C . SER A 1 276 ? 4.210 23.914 26.521 1.00 51.44 276 SER A C 1
ATOM 2259 O O . SER A 1 276 ? 4.981 24.063 25.576 1.00 51.44 276 SER A O 1
ATOM 2261 N N . HIS A 1 277 ? 4.572 23.630 27.772 1.00 57.25 277 HIS A N 1
ATOM 2262 C CA . HIS A 1 277 ? 5.903 23.531 28.365 1.00 57.25 277 HIS A CA 1
ATOM 2263 C C . HIS A 1 277 ? 6.913 22.754 27.515 1.00 57.25 277 HIS A C 1
ATOM 2265 O O . HIS A 1 277 ? 6.519 21.842 26.795 1.00 57.25 277 HIS A O 1
ATOM 2271 N N . ARG A 1 278 ? 8.204 23.116 27.654 1.00 56.84 278 ARG A N 1
ATOM 2272 C CA . ARG A 1 278 ? 9.394 22.527 27.001 1.00 56.84 278 ARG A CA 1
ATOM 2273 C C . ARG A 1 278 ? 9.232 21.024 26.721 1.00 56.84 278 ARG A C 1
ATOM 2275 O O . ARG A 1 278 ? 9.623 20.196 27.534 1.00 56.84 278 ARG A O 1
ATOM 2282 N N . VAL A 1 279 ? 8.669 20.682 25.562 1.00 56.91 279 VAL A N 1
ATOM 2283 C CA . VAL A 1 279 ? 8.627 19.298 25.090 1.00 56.91 279 VAL A CA 1
ATOM 2284 C C . VAL A 1 279 ? 10.058 18.957 24.720 1.00 56.91 279 VAL A C 1
ATOM 2286 O O . VAL A 1 279 ? 10.632 19.628 23.858 1.00 56.91 279 VAL A O 1
ATOM 2289 N N . GLU A 1 280 ? 10.641 17.970 25.398 1.00 65.56 280 GLU A N 1
ATOM 2290 C CA . GLU A 1 280 ? 11.992 17.518 25.082 1.00 65.56 280 GLU A CA 1
ATOM 2291 C C . GLU A 1 280 ? 12.081 17.153 23.592 1.00 65.56 280 GLU A C 1
ATOM 2293 O O . GLU A 1 280 ? 11.128 16.597 23.029 1.00 65.56 280 GLU A O 1
ATOM 2298 N N . PRO A 1 281 ? 13.175 17.531 22.907 1.00 70.75 281 PRO A N 1
ATOM 2299 C CA . PRO A 1 281 ? 13.312 17.258 21.487 1.00 70.75 281 PRO A CA 1
ATOM 2300 C C . PRO A 1 281 ? 13.324 15.744 21.279 1.00 70.75 281 PRO A C 1
ATOM 2302 O O . PRO A 1 281 ? 14.244 15.074 21.735 1.00 70.75 281 PRO A O 1
ATOM 2305 N N . MET A 1 282 ? 12.301 15.221 20.594 1.00 73.31 282 MET A N 1
ATOM 2306 C CA . MET A 1 282 ? 12.185 13.784 20.339 1.00 73.31 282 MET A CA 1
ATOM 2307 C C . MET A 1 282 ? 13.431 13.244 19.633 1.00 73.31 282 MET A C 1
ATOM 2309 O O . MET A 1 282 ? 13.979 13.899 18.738 1.00 73.31 282 MET A O 1
ATOM 2313 N N . ASP A 1 283 ? 13.844 12.045 20.046 1.00 84.31 283 ASP A N 1
ATOM 2314 C CA . ASP A 1 283 ? 15.037 11.367 19.552 1.00 84.31 283 ASP A CA 1
ATOM 2315 C C . ASP A 1 283 ? 14.977 11.192 18.028 1.00 84.31 283 ASP A C 1
ATOM 2317 O O . ASP A 1 283 ? 14.186 10.411 17.487 1.00 84.31 283 ASP A O 1
ATOM 2321 N N . LYS A 1 284 ? 15.834 11.923 17.312 1.00 92.44 284 LYS A N 1
ATOM 2322 C CA . LYS A 1 284 ? 15.859 11.898 15.846 1.00 92.44 284 LYS A CA 1
ATOM 2323 C C . LYS A 1 284 ? 16.515 10.620 15.356 1.00 92.44 284 LYS A C 1
ATOM 2325 O O . LYS A 1 284 ? 17.641 10.310 15.745 1.00 92.44 284 LYS A O 1
ATOM 2330 N N . LYS A 1 285 ? 15.856 9.918 14.438 1.00 94.69 285 LYS A N 1
ATOM 2331 C CA . LYS A 1 285 ? 16.375 8.685 13.835 1.00 94.69 285 LYS A CA 1
ATOM 2332 C C . LYS A 1 285 ? 17.001 8.957 12.458 1.00 94.69 285 LYS A C 1
ATOM 2334 O O . LYS A 1 285 ? 16.490 9.754 11.664 1.00 94.69 285 LYS A O 1
ATOM 2339 N N . TYR A 1 286 ? 18.117 8.289 12.179 1.00 96.44 286 TYR A N 1
ATOM 2340 C CA . TYR A 1 286 ? 18.954 8.477 10.995 1.00 96.44 286 TYR A CA 1
ATOM 2341 C C . TYR A 1 286 ? 19.325 7.130 10.373 1.00 96.44 286 TYR A C 1
ATOM 2343 O O . TYR A 1 286 ? 19.820 6.242 11.066 1.00 96.44 286 TYR A O 1
ATOM 2351 N N . LEU A 1 287 ? 19.175 7.004 9.056 1.00 97.19 287 LEU A N 1
ATOM 2352 C CA . LEU A 1 287 ? 19.842 5.959 8.284 1.00 97.19 287 LEU A CA 1
ATOM 2353 C C . LEU A 1 287 ? 21.329 6.315 8.168 1.00 97.19 287 LEU A C 1
ATOM 2355 O O . LEU A 1 287 ? 21.674 7.440 7.803 1.00 97.19 287 LEU A O 1
ATOM 2359 N N . VAL A 1 288 ? 22.197 5.356 8.483 1.00 98.19 288 VAL A N 1
ATOM 2360 C CA . VAL A 1 288 ? 23.652 5.509 8.437 1.00 98.19 288 VAL A CA 1
ATOM 2361 C C . VAL A 1 288 ? 24.198 4.745 7.244 1.00 98.19 288 VAL A C 1
ATOM 2363 O O . VAL A 1 288 ? 24.052 3.523 7.147 1.00 98.19 288 VAL A O 1
ATOM 2366 N N . LEU A 1 289 ? 24.817 5.485 6.330 1.00 98.00 289 LEU A N 1
ATOM 2367 C CA . LEU A 1 289 ? 25.419 4.967 5.109 1.00 98.00 289 LEU A CA 1
ATOM 2368 C C . LEU A 1 289 ? 26.939 5.135 5.171 1.00 98.00 289 LEU A C 1
ATOM 2370 O O . LEU A 1 289 ? 27.428 6.143 5.671 1.00 98.00 289 LEU A O 1
ATOM 2374 N N . ALA A 1 290 ? 27.692 4.183 4.636 1.00 98.00 290 ALA A N 1
ATOM 2375 C CA . ALA A 1 290 ? 29.113 4.368 4.366 1.00 98.00 290 ALA A CA 1
ATOM 2376 C C . ALA A 1 290 ? 29.316 5.390 3.228 1.00 98.00 290 ALA A C 1
ATOM 2378 O O . ALA A 1 290 ? 28.362 5.798 2.561 1.00 98.00 290 ALA A O 1
ATOM 2379 N N . ILE A 1 291 ? 30.563 5.809 2.992 1.00 96.56 291 ILE A N 1
ATOM 2380 C CA . ILE A 1 291 ? 30.897 6.781 1.931 1.00 96.56 291 ILE A CA 1
ATOM 2381 C C . ILE A 1 291 ? 30.556 6.249 0.522 1.00 96.56 291 ILE A C 1
ATOM 2383 O O . ILE A 1 291 ? 30.240 7.025 -0.373 1.00 96.56 291 ILE A O 1
ATOM 2387 N N . ASP A 1 292 ? 30.525 4.925 0.352 1.00 96.31 292 ASP A N 1
ATOM 2388 C CA . ASP A 1 292 ? 30.067 4.204 -0.848 1.00 96.31 292 ASP A CA 1
ATOM 2389 C C . ASP A 1 292 ? 28.538 3.953 -0.883 1.00 96.31 292 ASP A C 1
ATOM 2391 O O . ASP A 1 292 ? 28.045 3.132 -1.654 1.00 96.31 292 ASP A O 1
ATOM 2395 N N . PHE A 1 293 ? 27.780 4.634 -0.019 1.00 96.25 293 PHE A N 1
ATOM 2396 C CA . PHE A 1 293 ? 26.338 4.483 0.196 1.00 96.25 293 PHE A CA 1
ATOM 2397 C C . PHE A 1 293 ? 25.863 3.090 0.667 1.00 96.25 293 PHE A C 1
ATOM 2399 O O . PHE A 1 293 ? 24.655 2.851 0.724 1.00 96.25 293 PHE A O 1
ATOM 2406 N N . ARG A 1 294 ? 26.735 2.159 1.087 1.00 97.81 294 ARG A N 1
ATOM 2407 C CA . ARG A 1 294 ? 26.270 0.907 1.724 1.00 97.81 294 ARG A CA 1
ATOM 2408 C C . ARG A 1 294 ? 25.619 1.175 3.083 1.00 97.81 294 ARG A C 1
ATOM 2410 O O . ARG A 1 294 ? 26.096 1.994 3.862 1.00 97.81 294 ARG A O 1
ATOM 2417 N N . ILE A 1 295 ? 24.542 0.453 3.397 1.00 97.62 295 ILE A N 1
ATOM 2418 C CA . ILE A 1 295 ? 23.821 0.587 4.672 1.00 97.62 295 ILE A CA 1
ATOM 2419 C C . ILE A 1 295 ? 24.679 0.012 5.809 1.00 97.62 295 ILE A C 1
ATOM 2421 O O . ILE A 1 295 ? 24.942 -1.187 5.847 1.00 97.62 295 ILE A O 1
ATOM 2425 N N . MET A 1 296 ? 25.092 0.862 6.753 1.00 97.88 296 MET A N 1
ATOM 2426 C CA . MET A 1 296 ? 25.809 0.462 7.976 1.00 97.88 296 MET A CA 1
ATOM 2427 C C . MET A 1 296 ? 24.846 0.166 9.136 1.00 97.88 296 MET A C 1
ATOM 2429 O O . MET A 1 296 ? 25.144 -0.632 10.036 1.00 97.88 296 MET A O 1
ATOM 2433 N N . GLY A 1 297 ? 23.686 0.824 9.112 1.00 97.69 297 GLY A N 1
ATOM 2434 C CA . GLY A 1 297 ? 22.552 0.556 9.982 1.00 97.69 297 GLY A CA 1
ATOM 2435 C C . GLY A 1 297 ? 21.718 1.795 10.252 1.00 97.69 297 GLY A C 1
ATOM 2436 O O . GLY A 1 297 ? 21.683 2.722 9.445 1.00 97.69 297 GLY A O 1
ATOM 2437 N N . VAL A 1 298 ? 21.048 1.806 11.398 1.00 97.75 298 VAL A N 1
ATOM 2438 C CA . VAL A 1 298 ? 20.254 2.945 11.861 1.00 97.75 298 VAL A CA 1
ATOM 2439 C C . VAL A 1 298 ? 20.863 3.489 13.154 1.00 97.75 298 VAL A C 1
ATOM 2441 O O . VAL A 1 298 ? 21.446 2.742 13.943 1.00 97.75 298 VAL A O 1
ATOM 2444 N N . ALA A 1 299 ? 20.770 4.800 13.350 1.00 97.75 299 ALA A N 1
ATOM 2445 C CA . ALA A 1 299 ? 21.191 5.487 14.561 1.00 97.75 299 ALA A CA 1
ATOM 2446 C C . ALA A 1 299 ? 20.085 6.395 15.089 1.00 97.75 299 ALA A C 1
ATOM 2448 O O . ALA A 1 299 ? 19.282 6.938 14.331 1.00 97.75 299 ALA A O 1
ATOM 2449 N N . MET A 1 300 ? 20.093 6.602 16.397 1.00 96.00 300 MET A N 1
ATOM 2450 C CA . MET A 1 300 ? 19.167 7.467 17.107 1.00 96.00 300 MET A CA 1
ATOM 2451 C C . MET A 1 300 ? 19.963 8.525 17.867 1.00 96.00 300 MET A C 1
ATOM 2453 O O . MET A 1 300 ? 20.874 8.190 18.623 1.00 96.00 300 MET A O 1
ATOM 2457 N N . GLN A 1 301 ? 19.655 9.799 17.640 1.00 95.19 301 GLN A N 1
ATOM 2458 C CA . GLN A 1 301 ? 20.288 10.909 18.339 1.00 95.19 301 GLN A CA 1
ATOM 2459 C C . GLN A 1 301 ? 19.577 11.143 19.672 1.00 95.19 301 GLN A C 1
ATOM 2461 O O . GLN A 1 301 ? 18.427 11.577 19.670 1.00 95.19 301 GLN A O 1
ATOM 2466 N N . VAL A 1 302 ? 20.287 10.910 20.776 1.00 92.81 302 VAL A N 1
ATOM 2467 C CA . VAL A 1 302 ? 19.819 11.142 22.148 1.00 92.81 302 VAL A CA 1
ATOM 2468 C C . VAL A 1 302 ? 20.607 12.324 22.707 1.00 92.81 302 VAL A C 1
ATOM 2470 O O . VAL A 1 302 ? 21.796 12.220 23.010 1.00 92.81 302 VAL A O 1
ATOM 2473 N N . GLY A 1 303 ? 19.971 13.494 22.769 1.00 91.88 303 GLY A N 1
ATOM 2474 C CA . GLY A 1 303 ? 20.656 14.747 23.097 1.00 91.88 303 GLY A CA 1
ATOM 2475 C C . GLY A 1 303 ? 21.717 15.127 22.052 1.00 91.88 303 GLY A C 1
ATOM 2476 O O . GLY A 1 303 ? 21.388 15.480 20.914 1.00 91.88 303 GLY A O 1
ATOM 2477 N N . LYS A 1 304 ? 22.999 15.103 22.439 1.00 92.94 304 LYS A N 1
ATOM 2478 C CA . LYS A 1 304 ? 24.135 15.380 21.535 1.00 92.94 304 LYS A CA 1
ATOM 2479 C C . LYS A 1 304 ? 24.737 14.119 20.909 1.00 92.94 304 LYS A C 1
ATOM 2481 O O . LYS A 1 304 ? 25.404 14.234 19.881 1.00 92.94 304 LYS A O 1
ATOM 2486 N N . ASP A 1 305 ? 24.474 12.955 21.493 1.00 95.44 305 ASP A N 1
ATOM 2487 C CA . ASP A 1 305 ? 25.151 11.705 21.166 1.00 95.44 305 ASP A CA 1
ATOM 2488 C C . ASP A 1 305 ? 24.305 10.829 20.242 1.00 95.44 305 ASP A C 1
ATOM 2490 O O . ASP A 1 305 ? 23.082 10.968 20.161 1.00 95.44 305 ASP A O 1
ATOM 2494 N N . PHE A 1 306 ? 24.955 9.900 19.544 1.00 96.81 306 PHE A N 1
ATOM 2495 C CA . PHE A 1 306 ? 24.285 8.904 18.713 1.00 96.81 306 PHE A CA 1
ATOM 2496 C C . PHE A 1 306 ? 24.361 7.528 19.375 1.00 96.81 306 PHE A C 1
ATOM 2498 O O . PHE A 1 306 ? 25.432 7.061 19.754 1.00 96.81 306 PHE A O 1
ATOM 2505 N N . LYS A 1 307 ? 23.219 6.846 19.461 1.00 97.44 307 LYS A N 1
ATOM 2506 C CA . LYS A 1 307 ? 23.126 5.428 19.820 1.00 97.44 307 LYS A CA 1
ATOM 2507 C C . LYS A 1 307 ? 22.872 4.609 18.559 1.00 97.44 307 LYS A C 1
ATOM 2509 O O . LYS A 1 307 ? 22.088 5.017 17.701 1.00 97.44 307 LYS A O 1
ATOM 2514 N N . ARG A 1 308 ? 23.549 3.467 18.426 1.00 97.69 308 ARG A N 1
ATOM 2515 C CA . ARG A 1 308 ? 23.330 2.536 17.312 1.00 97.69 308 ARG A CA 1
ATOM 2516 C C . ARG A 1 308 ? 22.056 1.748 17.591 1.00 97.69 308 ARG A C 1
ATOM 2518 O O . ARG A 1 308 ? 21.871 1.286 18.710 1.00 97.69 308 ARG A O 1
ATOM 2525 N N . CYS A 1 309 ? 21.211 1.596 16.584 1.00 97.12 309 CYS A N 1
ATOM 2526 C CA . CYS A 1 309 ? 20.060 0.709 16.655 1.00 97.12 309 CYS A CA 1
ATOM 2527 C C . CYS A 1 309 ? 20.497 -0.740 16.427 1.00 97.12 309 CYS A C 1
ATOM 2529 O O . CYS A 1 309 ? 21.403 -1.007 15.628 1.00 97.12 309 CYS A O 1
ATOM 2531 N N . GLU A 1 310 ? 19.854 -1.668 17.121 1.00 97.56 310 GLU A N 1
ATOM 2532 C CA . GLU A 1 310 ? 20.196 -3.086 17.070 1.00 97.56 310 GLU A CA 1
ATOM 2533 C C . GLU A 1 310 ? 19.750 -3.682 15.735 1.00 97.56 310 GLU A C 1
ATOM 2535 O O . GLU A 1 310 ? 18.732 -3.275 15.179 1.00 97.56 310 GLU A O 1
ATOM 2540 N N . ARG A 1 311 ? 20.532 -4.610 15.174 1.00 96.62 311 ARG A N 1
ATOM 2541 C CA . ARG A 1 311 ? 20.127 -5.353 13.975 1.00 96.62 311 ARG A CA 1
ATOM 2542 C C . ARG A 1 311 ? 19.321 -6.561 14.430 1.00 96.62 311 ARG A C 1
ATOM 2544 O O . ARG A 1 311 ? 19.850 -7.359 15.194 1.00 96.62 311 ARG A O 1
ATOM 2551 N N . ASP A 1 312 ? 18.112 -6.723 13.905 1.00 94.00 312 ASP A N 1
ATOM 2552 C CA . ASP A 1 312 ? 17.220 -7.814 14.303 1.00 94.00 312 ASP A CA 1
ATOM 2553 C C . ASP A 1 312 ? 16.519 -8.476 13.102 1.00 94.00 312 ASP A C 1
ATOM 2555 O O . ASP A 1 312 ? 16.491 -7.940 11.986 1.00 94.00 312 ASP A O 1
ATOM 2559 N N . LYS A 1 313 ? 15.978 -9.673 13.343 1.00 92.12 313 LYS A N 1
ATOM 2560 C CA . LYS A 1 313 ? 15.234 -10.520 12.411 1.00 92.12 313 LYS A CA 1
ATOM 2561 C C . LYS A 1 313 ? 13.838 -10.801 12.963 1.00 92.12 313 LYS A C 1
ATOM 2563 O O . LYS A 1 313 ? 13.600 -11.833 13.590 1.00 92.12 313 LYS A O 1
ATOM 2568 N N . ILE A 1 314 ? 12.883 -9.927 12.662 1.00 82.19 314 ILE A N 1
ATOM 2569 C CA . ILE A 1 314 ? 11.499 -10.133 13.098 1.00 82.19 314 ILE A CA 1
ATOM 2570 C C . ILE A 1 314 ? 10.849 -11.215 12.213 1.00 82.19 314 ILE A C 1
ATOM 2572 O O . ILE A 1 314 ? 10.869 -11.083 10.982 1.00 82.19 314 ILE A O 1
ATOM 2576 N N . PRO A 1 315 ? 10.259 -12.287 12.778 1.00 79.94 315 PRO A N 1
ATOM 2577 C CA . PRO A 1 315 ? 9.511 -13.261 11.990 1.00 79.94 315 PRO A CA 1
ATOM 2578 C C . PRO A 1 315 ? 8.305 -12.584 11.328 1.00 79.94 315 PRO A C 1
ATOM 2580 O O . PRO A 1 315 ? 7.555 -11.861 11.983 1.00 79.94 315 PRO A O 1
ATOM 2583 N N . ILE A 1 316 ? 8.075 -12.842 10.036 1.00 66.19 316 ILE A N 1
ATOM 2584 C CA . ILE A 1 316 ? 6.814 -12.464 9.392 1.00 66.19 316 ILE A CA 1
ATOM 2585 C C . ILE A 1 316 ? 5.721 -13.341 9.989 1.00 66.19 316 ILE A C 1
ATOM 2587 O O . ILE A 1 316 ? 5.521 -14.481 9.564 1.00 66.19 316 ILE A O 1
ATOM 2591 N N . ASP A 1 317 ? 4.989 -12.793 10.956 1.00 55.22 317 ASP A N 1
ATOM 2592 C CA . ASP A 1 317 ? 3.657 -13.296 11.253 1.00 55.22 317 ASP A CA 1
ATOM 2593 C C . ASP A 1 317 ? 2.815 -13.194 9.969 1.00 55.22 317 ASP A C 1
ATOM 2595 O O . ASP A 1 317 ? 2.810 -12.178 9.261 1.00 55.22 317 ASP A O 1
ATOM 2599 N N . ASN A 1 318 ? 2.114 -14.276 9.638 1.00 42.72 318 ASN A N 1
ATOM 2600 C CA . ASN A 1 318 ? 1.365 -14.403 8.393 1.00 42.72 318 ASN A CA 1
ATOM 2601 C C . ASN A 1 318 ? 0.193 -13.403 8.296 1.00 42.72 318 ASN A C 1
ATOM 2603 O O . ASN A 1 318 ? -0.347 -13.218 7.207 1.00 42.72 318 ASN A O 1
ATOM 2607 N N . GLN A 1 319 ? -0.130 -12.694 9.385 1.00 41.78 319 GLN A N 1
ATOM 2608 C CA . GLN A 1 319 ? -1.087 -11.577 9.444 1.00 41.78 319 GLN A CA 1
ATOM 2609 C C . GLN A 1 319 ? -0.701 -10.339 8.601 1.00 41.78 319 GLN A C 1
ATOM 2611 O O . GLN A 1 319 ? -1.475 -9.386 8.530 1.00 41.78 319 GLN A O 1
ATOM 2616 N N . HIS A 1 320 ? 0.477 -10.321 7.964 1.00 33.91 320 HIS A N 1
ATOM 2617 C CA . HIS A 1 320 ? 0.931 -9.242 7.067 1.00 33.91 320 HIS A CA 1
ATOM 2618 C C . HIS A 1 320 ? 1.264 -9.736 5.644 1.00 33.91 320 HIS A C 1
ATOM 2620 O O . HIS A 1 320 ? 2.140 -9.185 4.968 1.00 33.91 320 HIS A O 1
ATOM 2626 N N . ARG A 1 321 ? 0.611 -10.820 5.190 1.00 29.23 321 ARG A N 1
ATOM 2627 C CA . ARG A 1 321 ? 0.804 -11.386 3.842 1.00 29.23 321 ARG A CA 1
ATOM 2628 C C . ARG A 1 321 ? -0.135 -10.806 2.802 1.00 29.23 321 ARG A C 1
ATOM 2630 O O . ARG A 1 321 ? -1.092 -11.427 2.334 1.00 29.23 321 ARG A O 1
ATOM 2637 N N . ASN A 1 322 ? 0.280 -9.658 2.320 1.00 26.41 322 ASN A N 1
ATOM 2638 C CA . ASN A 1 322 ? -0.367 -8.980 1.234 1.00 26.41 322 ASN A CA 1
ATOM 2639 C C . ASN A 1 322 ? -0.178 -9.706 -0.169 1.00 26.41 322 ASN A C 1
ATOM 2641 O O . ASN A 1 322 ? 0.923 -9.612 -0.690 1.00 26.41 322 ASN A O 1
ATOM 2645 N N . ILE A 1 323 ? -1.206 -10.348 -0.817 1.00 26.50 323 ILE A N 1
ATOM 2646 C CA . ILE A 1 323 ? -1.404 -10.565 -2.312 1.00 26.50 323 ILE A CA 1
ATOM 2647 C C . ILE A 1 323 ? -2.902 -10.557 -2.812 1.00 26.50 323 ILE A C 1
ATOM 2649 O O . ILE A 1 323 ? -3.622 -11.433 -2.349 1.00 26.50 323 ILE A O 1
ATOM 2653 N N . PHE A 1 324 ? -3.3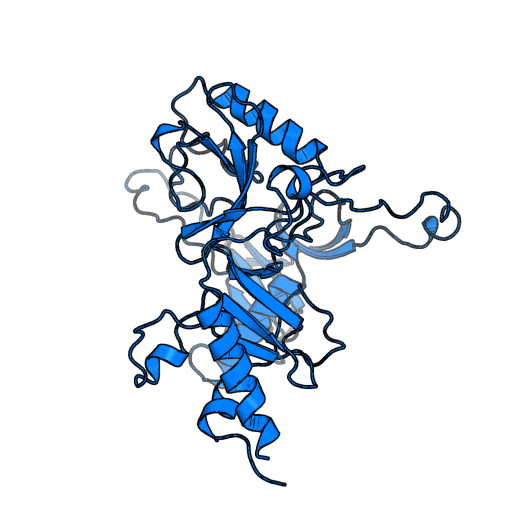50 -9.672 -3.754 1.00 28.81 324 PHE A N 1
ATOM 2654 C CA . PHE A 1 324 ? -4.778 -9.260 -4.063 1.00 28.81 324 PHE A CA 1
ATOM 2655 C C . PHE A 1 324 ? -5.160 -9.277 -5.616 1.00 28.81 324 PHE A C 1
ATOM 2657 O O . PHE A 1 324 ? -4.253 -9.450 -6.424 1.00 28.81 324 PHE A O 1
ATOM 2664 N N . LEU A 1 325 ? -6.457 -9.058 -6.019 1.00 26.66 325 LEU A N 1
ATOM 2665 C CA . LEU A 1 325 ? -7.106 -9.018 -7.375 1.00 26.66 325 LEU A CA 1
ATOM 2666 C C . LEU A 1 325 ? -8.581 -8.434 -7.392 1.00 26.66 325 LEU A C 1
ATOM 2668 O O . LEU A 1 325 ? -9.113 -8.137 -6.342 1.00 26.66 325 LEU A O 1
ATOM 2672 N N . TYR A 1 326 ? -9.294 -8.296 -8.533 1.00 34.47 326 TYR A N 1
ATOM 2673 C CA . TYR A 1 326 ? -10.254 -7.170 -8.787 1.00 34.47 326 TYR A CA 1
ATOM 2674 C C . TYR A 1 326 ? -11.833 -7.334 -8.897 1.00 34.47 326 TYR A C 1
ATOM 2676 O O . TYR A 1 326 ? -12.422 -8.045 -8.101 1.00 34.47 326 TYR A O 1
ATOM 2684 N N . SER A 1 327 ? -12.562 -6.538 -9.723 1.00 29.83 327 SER A N 1
ATOM 2685 C CA . SER A 1 327 ? -13.734 -6.832 -10.612 1.00 29.83 327 SER A CA 1
ATOM 2686 C C . SER A 1 327 ? -14.281 -5.554 -11.304 1.00 29.83 327 SER A C 1
ATOM 2688 O O . SER A 1 327 ? -14.445 -4.533 -10.642 1.00 29.83 327 SER A O 1
ATOM 2690 N N . SER A 1 328 ? -14.571 -5.566 -12.616 1.00 30.28 328 SER A N 1
ATOM 2691 C CA . SER A 1 328 ? -14.682 -4.350 -13.464 1.00 30.28 328 SER A CA 1
ATOM 2692 C C . SER A 1 328 ? -16.045 -4.059 -14.112 1.00 30.28 328 SER A C 1
ATOM 2694 O O . SER A 1 328 ? -16.575 -4.957 -14.758 1.00 30.28 328 SER A O 1
ATOM 2696 N N . GLU A 1 329 ? -16.466 -2.781 -14.149 1.00 28.78 329 GLU A N 1
ATOM 2697 C CA . GLU A 1 329 ? -17.430 -2.266 -15.158 1.00 28.78 329 GLU A CA 1
ATOM 2698 C C . GLU A 1 329 ? -17.086 -0.885 -15.789 1.00 28.78 329 GLU A C 1
ATOM 2700 O O . GLU A 1 329 ? -17.499 -0.626 -16.915 1.00 28.78 329 GLU A O 1
ATOM 2705 N N . ASP A 1 330 ? -16.249 -0.030 -15.179 1.00 31.88 330 ASP A N 1
ATOM 2706 C CA . ASP A 1 330 ? -16.035 1.368 -15.638 1.00 31.88 330 ASP A CA 1
ATOM 2707 C C . ASP A 1 330 ? -15.110 1.585 -16.865 1.00 31.88 330 ASP A C 1
ATOM 2709 O O . ASP A 1 330 ? -14.658 2.705 -17.116 1.00 31.88 330 ASP A O 1
ATOM 2713 N N . ILE A 1 331 ? -14.788 0.551 -17.653 1.00 39.34 331 ILE A N 1
ATOM 2714 C CA . ILE A 1 331 ? -13.958 0.716 -18.863 1.00 39.34 331 ILE A CA 1
ATOM 2715 C C . ILE A 1 331 ? -14.706 0.236 -20.104 1.00 39.34 331 ILE A C 1
ATOM 2717 O O . ILE A 1 331 ? -14.835 -0.961 -20.354 1.00 39.34 331 ILE A O 1
ATOM 2721 N N . LEU A 1 332 ? -15.126 1.201 -20.929 1.00 42.31 332 LEU A N 1
ATOM 2722 C CA . LEU A 1 332 ? -15.644 0.967 -22.278 1.00 42.31 332 LEU A CA 1
ATOM 2723 C C . LEU A 1 332 ? -14.674 0.061 -23.065 1.00 42.31 332 LEU A C 1
ATOM 2725 O O . LEU A 1 332 ? -13.523 0.463 -23.272 1.00 42.31 332 LEU A O 1
ATOM 2729 N N . PRO A 1 333 ? -15.115 -1.120 -23.552 1.00 42.09 333 PRO A N 1
ATOM 2730 C CA . PRO A 1 333 ? -14.244 -2.089 -24.224 1.00 42.09 333 PRO A CA 1
ATOM 2731 C C . PRO A 1 333 ? -13.423 -1.501 -25.376 1.00 42.09 333 PRO A C 1
ATOM 2733 O O . PRO A 1 333 ? -12.277 -1.895 -25.579 1.00 42.09 333 PRO A O 1
ATOM 2736 N N . ASN A 1 334 ? -13.971 -0.501 -26.072 1.00 46.03 334 ASN A N 1
ATOM 2737 C CA . ASN A 1 334 ? -13.325 0.197 -27.183 1.00 46.03 334 ASN A CA 1
ATOM 2738 C C . ASN A 1 334 ? -12.005 0.883 -26.781 1.00 46.03 334 ASN A C 1
ATOM 2740 O O . ASN A 1 334 ? -11.094 0.952 -27.600 1.00 46.03 334 ASN A O 1
ATOM 2744 N N . ASN A 1 335 ? -11.860 1.343 -25.533 1.00 47.69 335 ASN A N 1
ATOM 2745 C CA . ASN A 1 335 ? -10.625 1.985 -25.064 1.00 47.69 335 ASN A CA 1
ATOM 2746 C C . ASN A 1 335 ? -9.508 0.957 -24.822 1.00 47.69 335 ASN A C 1
ATOM 2748 O O . ASN A 1 335 ? -8.347 1.227 -25.123 1.00 47.69 335 ASN A O 1
ATOM 2752 N N . ILE A 1 336 ? -9.856 -0.239 -24.330 1.00 51.31 336 ILE A N 1
ATOM 2753 C CA . ILE A 1 336 ? -8.907 -1.355 -24.181 1.00 51.31 336 ILE A CA 1
ATOM 2754 C C . ILE A 1 336 ? -8.543 -1.907 -25.560 1.00 51.31 336 ILE A C 1
ATOM 2756 O O . ILE A 1 336 ? -7.363 -2.111 -25.834 1.00 51.31 336 ILE A O 1
ATOM 2760 N N . ALA A 1 337 ? -9.539 -2.100 -26.432 1.00 55.34 337 ALA A N 1
ATOM 2761 C CA . ALA A 1 337 ? -9.337 -2.558 -27.801 1.00 55.34 337 ALA A CA 1
ATOM 2762 C C . ALA A 1 337 ? -8.425 -1.597 -28.574 1.00 55.34 337 ALA A C 1
ATOM 2764 O O . ALA A 1 337 ? -7.397 -2.036 -29.065 1.00 55.34 337 ALA A O 1
ATOM 2765 N N . SER A 1 338 ? -8.711 -0.291 -28.580 1.00 61.50 338 SER A N 1
ATOM 2766 C CA . SER A 1 338 ? -7.888 0.707 -29.276 1.00 61.50 338 SER A CA 1
ATOM 2767 C C . SER A 1 338 ? -6.468 0.810 -28.702 1.00 61.50 338 SER A C 1
ATOM 2769 O O . SER A 1 338 ? -5.506 0.874 -29.463 1.00 61.50 338 SER A O 1
ATOM 2771 N N . ALA A 1 339 ? -6.288 0.754 -27.376 1.00 54.59 339 ALA A N 1
ATOM 2772 C CA . ALA A 1 339 ? -4.951 0.752 -26.776 1.00 54.59 339 ALA A CA 1
ATOM 2773 C C . ALA A 1 339 ? -4.151 -0.523 -27.116 1.00 54.59 339 ALA A C 1
ATOM 2775 O O . ALA A 1 339 ? -2.952 -0.443 -27.392 1.00 54.59 339 ALA A O 1
ATOM 2776 N N . ALA A 1 340 ? -4.803 -1.690 -27.134 1.00 55.50 340 ALA A N 1
ATOM 2777 C CA . ALA A 1 340 ? -4.191 -2.951 -27.550 1.00 55.50 340 ALA A CA 1
ATOM 2778 C C . ALA A 1 340 ? -3.906 -2.987 -29.062 1.00 55.50 340 ALA A C 1
ATOM 2780 O O . ALA A 1 340 ? -2.855 -3.468 -29.472 1.00 55.50 340 ALA A O 1
ATOM 2781 N N . GLU A 1 341 ? -4.797 -2.432 -29.879 1.00 63.78 341 GLU A N 1
ATOM 2782 C CA . GLU A 1 341 ? -4.677 -2.333 -31.333 1.00 63.78 341 GLU A CA 1
ATOM 2783 C C . GLU A 1 341 ? -3.536 -1.388 -31.728 1.00 63.78 341 GLU A C 1
ATOM 2785 O O . GLU A 1 341 ? -2.707 -1.761 -32.549 1.00 63.78 341 GLU A O 1
ATOM 2790 N N . ILE A 1 342 ? -3.386 -0.233 -31.067 1.00 61.75 342 ILE A N 1
ATOM 2791 C CA . ILE A 1 342 ? -2.218 0.654 -31.228 1.00 61.75 342 ILE A CA 1
ATOM 2792 C C . ILE A 1 342 ? -0.916 -0.074 -30.848 1.00 61.75 342 ILE A C 1
ATOM 2794 O O . ILE A 1 342 ? 0.089 0.053 -31.551 1.00 61.75 342 ILE A O 1
ATOM 2798 N N . ALA A 1 343 ? -0.927 -0.877 -29.778 1.00 52.44 343 ALA A N 1
ATOM 2799 C CA . ALA A 1 343 ? 0.228 -1.682 -29.375 1.00 52.44 343 ALA A CA 1
ATOM 2800 C C . ALA A 1 343 ? 0.538 -2.844 -30.349 1.00 52.44 343 ALA A C 1
ATOM 2802 O O . ALA A 1 343 ? 1.699 -3.228 -30.485 1.00 52.44 343 ALA A O 1
ATOM 2803 N N . GLN A 1 344 ? -0.468 -3.389 -31.045 1.00 48.50 344 GLN A N 1
ATOM 2804 C CA . GLN A 1 344 ? -0.323 -4.492 -32.008 1.00 48.50 344 GLN A CA 1
ATOM 2805 C C . GLN A 1 344 ? 0.011 -4.017 -33.433 1.00 48.50 344 GLN A C 1
ATOM 2807 O O . GLN A 1 344 ? 0.906 -4.577 -34.068 1.00 48.50 344 GLN A O 1
ATOM 2812 N N . TYR A 1 345 ? -0.631 -2.960 -33.939 1.00 48.81 345 TYR A N 1
ATOM 2813 C CA . TYR A 1 345 ? -0.358 -2.398 -35.271 1.00 48.81 345 TYR A CA 1
ATOM 2814 C C . TYR A 1 345 ? 1.040 -1.793 -35.390 1.00 48.81 345 TYR A C 1
ATOM 2816 O O . TYR A 1 345 ? 1.618 -1.820 -36.476 1.00 48.81 345 TYR A O 1
ATOM 2824 N N . GLY A 1 346 ? 1.636 -1.353 -34.276 1.00 46.94 346 GLY A N 1
ATOM 2825 C CA . GLY A 1 346 ? 3.061 -1.019 -34.207 1.00 46.94 346 GLY A CA 1
ATOM 2826 C C . GLY A 1 346 ? 4.012 -2.193 -34.503 1.00 46.94 346 GLY A C 1
ATOM 2827 O O . GLY A 1 346 ? 5.221 -1.977 -34.518 1.00 46.94 346 GLY A O 1
ATOM 2828 N N . ARG A 1 347 ? 3.487 -3.412 -34.717 1.00 42.50 347 ARG A N 1
ATOM 2829 C CA . ARG A 1 347 ? 4.244 -4.656 -34.928 1.00 42.50 347 ARG A CA 1
ATOM 2830 C C . ARG A 1 347 ? 3.797 -5.516 -36.123 1.00 42.50 347 ARG A C 1
ATOM 2832 O O . ARG A 1 347 ? 4.545 -6.385 -36.548 1.00 42.50 347 ARG A O 1
ATOM 2839 N N . ILE A 1 348 ? 2.580 -5.346 -36.647 1.00 40.34 348 ILE A N 1
ATOM 2840 C CA . ILE A 1 348 ? 2.126 -6.114 -37.831 1.00 40.34 348 ILE A CA 1
ATOM 2841 C C . ILE A 1 348 ? 2.724 -5.533 -39.127 1.00 40.34 348 ILE A C 1
ATOM 2843 O O . ILE A 1 348 ? 2.953 -6.265 -40.083 1.00 40.34 348 ILE A O 1
ATOM 2847 N N . ASN A 1 349 ? 3.056 -4.238 -39.126 1.00 36.88 349 ASN A N 1
ATOM 2848 C CA . ASN A 1 349 ? 3.689 -3.533 -40.244 1.00 36.88 349 ASN A CA 1
ATOM 2849 C C . ASN A 1 349 ? 5.206 -3.289 -40.022 1.00 36.88 349 ASN A C 1
ATOM 2851 O O . ASN A 1 349 ? 5.715 -2.256 -40.460 1.00 36.88 349 ASN A O 1
ATOM 2855 N N . SER A 1 350 ? 5.917 -4.177 -39.302 1.00 42.41 350 SER A N 1
ATOM 2856 C CA . SER A 1 350 ? 7.337 -4.003 -38.900 1.00 42.41 350 SER A CA 1
ATOM 2857 C C . SER A 1 350 ? 8.264 -5.147 -39.312 1.00 42.41 350 SER A C 1
ATOM 2859 O O . SER A 1 350 ? 7.909 -6.293 -38.956 1.00 42.41 350 SER A O 1
#

Sequence (350 aa):
MTALSYEATEKLRPYSGPLYGSTLSYMVWPILPQGSPHRSRAFLRQEETYQLVLNGNGNVIDMIVRLENNQYAKCWRVDKQQSETSINSVMDSNGYECGPEFIPDSTITESARIARKYSVKDYIYPSQYRGNLYSEDVGYKIWPIYYKTLVLSHNSFNQKVGSIYIVLDSTGQLKDVIAKTFEKNHIRCRRARKVSPATDANELSQTLAKLTRDGYICQDEFFHYDYLTSIREKVQKEAETKLSLPRYYTGAPFHTPCYLVPFKEKRKSFKEKRKSHRVEPMDKKYLVLAIDFRIMGVAMQVGKDFKRCERDKIPIDNQHRNIFLYSSEDILPNNIASAAEIAQYGRINS

pLDDT: mean 78.09, std 19.39, range [26.41, 98.19]

Radius of gyration: 24.11 Å; chains: 1; bounding box: 64×60×69 Å

Organism: NCBI:txid225359

Secondary structure (DSSP, 8-state):
-----HHHHTT-EE--STTS-TTS--EEEEEPPTT--TT-TTGGGS--SEEEEE-TT--EEEEEEEBTTS-EEEEPP--TT--HHHHH--TT--EE--SS--EEHHHHHHHHHHHHHHTTSS-S-SEEP-SSSS-GGG--EEEES-GGGTTT-TT-TTS---SEEEEE-TT--EEEEEEEBTTS-EEE--EE---PPPGGGTTTTTTS---EEEEEEETTEEEEHHHHHHHHHHHHHHHHTTS---EEE--TTT-S-EEEEE--------TT-SS--------EEEEEEETT--EEEEEEEETTEEEEPEEEEEE--GGG---------SS-HHHHHHHHHHHHHHHHT-

Foldseek 3Di:
DDAQPPVVVVQWDFDDADQDDPVWRKIKGAQDPPPDDPDDPVVSVPDGQKIFIATPVLARPFIWGAFLVRAIATEDDDDPPDDPVNQQPPDQQQFWFEGFFTQGVVLVVVQLVVQVVPVVDPFCPQAQDDADPDDSVQRKTWTQSPCVPPPPDPPPPPPPGAQKIFIAGPVSDTDFIWGAGSVRHIFGIGRHHDPDDDCVCVVVVVVVDQQWFKFFDDPNDTDGPVNLVVVLVVQVVCVVVVVDHADWDQDPPVNATKGWAWPPPVPPPPPPDDPDDDDDDPWTKTFIAHPVSHGPHIWTHDPNDIDGTGIDIHRPDCNGGTGHYGYDDPDDVVSVVVVSVSSPVSPVVD